Protein AF-M7C4M4-F1 (afdb_monomer_lite)

Organism: Chelonia mydas (NCBI:txid8469)

InterPro domains:
  IPR051118 Lateral signaling target protein 2 [PTHR46465] (2-222)

pLDDT: mean 88.32, std 10.79, range [49.03, 98.56]

Secondary structure (DSSP, 8-state):
--TT--SHHHHHHHHHHHHHHHHHHHHH--TTT-HHHHHHHHHHHHHHHHHHHHHHHHHHHHH-TTSPPP-GGGGGS-GGG-STTHHHHHHHHHHHHHTT---TT-HHHHHHHHHHHHHHHHHHHHHHHHHHHHHHH-TT---HHHHHHHHHHHHHHHHHHHHHHHHHSPPPPHHHHHHHHHHHHHHHHHHHHHHHTTSS-HHHHHTT-HHHHHHHHHHTT-

Structure (mmCIF, N/CA/C/O backbone):
data_AF-M7C4M4-F1
#
_entry.id   AF-M7C4M4-F1
#
loop_
_atom_site.group_PDB
_atom_site.id
_atom_site.type_symbol
_atom_site.label_atom_id
_atom_site.label_alt_id
_atom_site.label_comp_id
_atom_site.label_asym_id
_atom_site.label_entity_id
_atom_site.label_seq_id
_atom_site.pdbx_PDB_ins_code
_atom_site.Cartn_x
_atom_site.Cartn_y
_atom_site.Cartn_z
_atom_site.occupancy
_atom_site.B_iso_or_equiv
_atom_site.auth_seq_id
_atom_site.auth_comp_id
_atom_site.auth_asym_id
_atom_site.auth_atom_id
_atom_site.pdbx_PDB_model_num
ATOM 1 N N . LEU A 1 1 ? -22.419 -4.984 13.377 1.00 71.31 1 LEU A N 1
ATOM 2 C CA . LEU A 1 1 ? -21.332 -5.721 12.702 1.00 71.31 1 LEU A CA 1
ATOM 3 C C . LEU A 1 1 ? -21.411 -7.178 13.124 1.00 71.31 1 LEU A C 1
ATOM 5 O O . LEU A 1 1 ? -21.575 -7.432 14.315 1.00 71.31 1 LEU A O 1
ATOM 9 N N . GLN A 1 2 ? -21.387 -8.109 12.171 1.00 73.81 2 GLN A N 1
ATOM 10 C CA . GLN A 1 2 ? -21.218 -9.539 12.441 1.00 73.81 2 GLN A CA 1
ATOM 11 C C . GLN A 1 2 ? -19.892 -9.986 11.826 1.00 73.81 2 GLN A C 1
ATOM 13 O O . GLN A 1 2 ? -19.566 -9.568 10.722 1.00 73.81 2 GLN A O 1
ATOM 18 N N . ARG A 1 3 ? -19.135 -10.852 12.510 1.00 70.44 3 ARG A N 1
ATOM 19 C CA . ARG A 1 3 ? -17.785 -11.271 12.080 1.00 70.44 3 ARG A CA 1
ATOM 20 C C . ARG A 1 3 ? -17.753 -12.003 10.730 1.00 70.44 3 ARG A C 1
ATOM 22 O O . ARG A 1 3 ? -16.701 -12.115 10.121 1.00 70.44 3 ARG A O 1
ATOM 29 N N . THR A 1 4 ? -18.900 -12.498 10.275 1.00 75.94 4 THR A N 1
ATOM 30 C CA . THR A 1 4 ? -19.080 -13.207 9.000 1.00 75.94 4 THR A CA 1
ATOM 31 C C . THR A 1 4 ? -19.709 -12.337 7.910 1.00 75.94 4 THR A C 1
ATOM 33 O O . THR A 1 4 ? -20.145 -12.869 6.892 1.00 75.94 4 THR A O 1
ATOM 36 N N . ASP A 1 5 ? -19.840 -11.029 8.135 1.00 78.56 5 ASP A N 1
ATOM 37 C CA . ASP A 1 5 ? -20.409 -10.108 7.153 1.00 78.56 5 ASP A CA 1
ATOM 38 C C . ASP A 1 5 ? -19.458 -9.968 5.946 1.00 78.56 5 ASP A C 1
ATOM 40 O O . ASP A 1 5 ? -18.286 -9.633 6.139 1.00 78.56 5 ASP A O 1
ATOM 44 N N . PRO A 1 6 ? -19.920 -10.244 4.710 1.00 86.31 6 PRO A N 1
ATOM 45 C CA . PRO A 1 6 ? -19.069 -10.184 3.528 1.00 86.31 6 PRO A CA 1
ATOM 46 C C . PRO A 1 6 ? -18.725 -8.751 3.100 1.00 86.31 6 PRO A C 1
ATOM 48 O O . PRO A 1 6 ? -17.879 -8.585 2.227 1.00 86.31 6 PRO A O 1
ATOM 51 N N . GLN A 1 7 ? -19.346 -7.711 3.664 1.00 92.38 7 GLN A N 1
ATOM 52 C CA . GLN A 1 7 ? -19.084 -6.331 3.250 1.00 92.38 7 GLN A CA 1
ATOM 53 C C . GLN A 1 7 ? -17.675 -5.868 3.658 1.00 92.38 7 GLN A C 1
ATOM 55 O O . GLN A 1 7 ? -17.262 -6.036 4.807 1.00 92.38 7 GLN A O 1
ATOM 60 N N . LEU A 1 8 ? -16.947 -5.223 2.737 1.00 95.50 8 LEU A N 1
ATOM 61 C CA . LEU A 1 8 ? -15.544 -4.830 2.941 1.00 95.50 8 LEU A CA 1
ATOM 62 C C . LEU A 1 8 ? -15.328 -3.939 4.171 1.00 95.50 8 LEU A C 1
ATOM 64 O O . LEU A 1 8 ? -14.346 -4.114 4.885 1.00 95.50 8 LEU A O 1
ATOM 68 N N . LEU A 1 9 ? -16.251 -3.016 4.462 1.00 95.94 9 LEU A N 1
ATOM 69 C CA . LEU A 1 9 ? -16.163 -2.159 5.651 1.00 95.94 9 LEU A CA 1
ATOM 70 C C . LEU A 1 9 ? -16.265 -2.961 6.959 1.00 95.94 9 LEU A C 1
ATOM 72 O O . LEU A 1 9 ? -15.578 -2.647 7.932 1.00 95.94 9 LEU A O 1
ATOM 76 N N . ALA A 1 10 ? -17.079 -4.020 6.983 1.00 95.06 10 ALA A N 1
ATOM 77 C CA . ALA A 1 10 ? -17.182 -4.903 8.139 1.00 95.06 10 ALA A CA 1
ATOM 78 C C . ALA A 1 10 ? -15.929 -5.774 8.277 1.00 95.06 10 ALA A C 1
ATOM 80 O O . ALA A 1 10 ? -15.386 -5.884 9.376 1.00 95.06 10 ALA A O 1
ATOM 81 N N . GLN A 1 11 ? -15.434 -6.335 7.168 1.00 96.44 11 GLN A N 1
ATOM 82 C CA . GLN A 1 11 ? -14.176 -7.086 7.148 1.00 96.44 11 GLN A CA 1
ATOM 83 C C . GLN A 1 11 ? -13.006 -6.228 7.645 1.00 96.44 11 GLN A C 1
ATOM 85 O O . GLN A 1 11 ? -12.244 -6.669 8.506 1.00 96.44 11 GLN A O 1
ATOM 90 N N . PHE A 1 12 ? -12.911 -4.983 7.164 1.00 97.44 12 PHE A N 1
ATOM 91 C CA . PHE A 1 12 ? -11.896 -4.029 7.597 1.00 97.44 12 PHE A CA 1
ATOM 92 C C . PHE A 1 12 ? -11.963 -3.796 9.105 1.00 97.44 12 PHE A C 1
ATOM 94 O O . PHE A 1 12 ? -10.938 -3.873 9.774 1.00 97.44 12 PHE A O 1
ATOM 101 N N . TYR A 1 13 ? -13.158 -3.541 9.649 1.00 96.81 13 TYR A N 1
ATOM 102 C CA . TYR A 1 13 ? -13.329 -3.270 11.076 1.00 96.81 13 TYR A CA 1
ATOM 103 C C . TYR A 1 13 ? -12.741 -4.390 11.947 1.00 96.81 13 TYR A C 1
ATOM 105 O O . TYR A 1 13 ? -11.995 -4.111 12.882 1.00 96.81 13 TYR A O 1
ATOM 113 N N . TYR A 1 14 ? -13.040 -5.653 11.626 1.00 96.56 14 TYR A N 1
ATOM 114 C CA . TYR A 1 14 ? -12.534 -6.790 12.400 1.00 96.56 14 TYR A CA 1
ATOM 115 C C . TYR A 1 14 ? -11.043 -7.049 12.181 1.00 96.56 14 TYR A C 1
ATOM 117 O O . TYR A 1 14 ? -10.346 -7.378 13.139 1.00 96.56 14 TYR A O 1
ATOM 125 N N . ALA A 1 15 ? -10.544 -6.892 10.952 1.00 97.00 15 ALA A N 1
ATOM 126 C CA . ALA A 1 15 ? -9.116 -7.024 10.666 1.00 97.00 15 ALA A CA 1
ATOM 127 C C . ALA A 1 15 ? -8.293 -5.955 11.405 1.00 97.00 15 ALA A C 1
ATOM 129 O O . ALA A 1 15 ? -7.226 -6.240 11.946 1.00 97.00 15 ALA A O 1
ATOM 130 N N . ASP A 1 16 ? -8.813 -4.730 11.466 1.00 97.44 16 ASP A N 1
ATOM 131 C CA . ASP A 1 16 ? -8.195 -3.620 12.177 1.00 97.44 16 ASP A CA 1
ATOM 132 C C . ASP A 1 16 ? -8.257 -3.786 13.707 1.00 97.44 16 ASP A C 1
ATOM 134 O O . ASP A 1 16 ? -7.281 -3.491 14.398 1.00 97.44 16 ASP A O 1
ATOM 138 N N . GLU A 1 17 ? -9.364 -4.308 14.247 1.00 96.44 17 GLU A N 1
ATOM 139 C CA . GLU A 1 17 ? -9.483 -4.671 15.666 1.00 96.44 17 GLU A CA 1
ATOM 140 C C . GLU A 1 17 ? -8.456 -5.745 16.057 1.00 96.44 17 GLU A C 1
ATOM 142 O O . GLU A 1 17 ? -7.755 -5.591 17.059 1.00 96.44 17 GLU A O 1
ATOM 147 N N . GLU A 1 18 ? -8.316 -6.793 15.239 1.00 96.69 18 GLU A N 1
ATOM 148 C CA . GLU A 1 18 ? -7.321 -7.849 15.445 1.00 96.69 18 GLU A CA 1
ATOM 149 C C . GLU A 1 18 ? -5.893 -7.291 15.410 1.00 96.69 18 GLU A C 1
ATOM 151 O O . GLU A 1 18 ? -5.099 -7.572 16.309 1.00 96.69 18 GLU A O 1
ATOM 156 N N . LEU A 1 19 ? -5.578 -6.435 14.431 1.00 96.56 19 LEU A N 1
ATOM 157 C CA . LEU A 1 19 ? -4.278 -5.769 14.344 1.00 96.56 19 LEU A CA 1
ATOM 158 C C . LEU A 1 19 ? -3.964 -4.967 15.617 1.00 96.56 19 LEU A C 1
ATOM 160 O O . LEU A 1 19 ? -2.873 -5.096 16.174 1.00 96.56 19 LEU A O 1
ATOM 164 N N . ASN A 1 20 ? -4.918 -4.167 16.104 1.00 96.19 20 ASN A N 1
ATOM 165 C CA . ASN A 1 20 ? -4.741 -3.368 17.319 1.00 96.19 20 ASN A CA 1
ATOM 166 C C . ASN A 1 20 ? -4.591 -4.243 18.574 1.00 96.19 20 ASN A C 1
ATOM 168 O O . ASN A 1 20 ? -3.825 -3.898 19.474 1.00 96.19 20 ASN A O 1
ATOM 172 N N . GLN A 1 21 ? -5.285 -5.383 18.637 1.00 96.31 21 GLN A N 1
ATOM 173 C CA . GLN A 1 21 ? -5.146 -6.334 19.737 1.00 96.31 21 GLN A CA 1
ATOM 174 C C . GLN A 1 21 ? -3.735 -6.937 19.784 1.00 96.31 21 GLN A C 1
ATOM 176 O O . GLN A 1 21 ? -3.114 -6.959 20.848 1.00 96.31 21 GLN A O 1
ATOM 181 N N . VAL A 1 22 ? -3.215 -7.388 18.638 1.00 96.06 22 VAL A N 1
ATOM 182 C CA . VAL A 1 22 ? -1.859 -7.952 18.543 1.00 96.06 22 VAL A CA 1
ATOM 183 C C . VAL A 1 22 ? -0.800 -6.884 18.842 1.00 96.06 22 VAL A C 1
ATOM 185 O O . VAL A 1 22 ? 0.173 -7.170 19.539 1.00 96.06 22 VAL A O 1
ATOM 188 N N . ALA A 1 23 ? -1.006 -5.643 18.385 1.00 93.69 23 ALA A N 1
ATOM 189 C CA . ALA A 1 23 ? -0.133 -4.511 18.701 1.00 93.69 23 ALA A CA 1
ATOM 190 C C . ALA A 1 23 ? -0.053 -4.248 20.214 1.00 93.69 23 ALA A C 1
ATOM 192 O O . ALA A 1 23 ? 1.036 -4.171 20.779 1.00 93.69 23 ALA A O 1
ATOM 193 N N . ALA A 1 24 ? -1.205 -4.188 20.889 1.00 94.81 24 ALA A N 1
ATOM 194 C CA . ALA A 1 24 ? -1.264 -3.972 22.331 1.00 94.81 24 ALA A CA 1
ATOM 195 C C . ALA A 1 24 ? -0.602 -5.115 23.121 1.00 94.81 24 ALA A C 1
ATOM 197 O O . ALA A 1 24 ? 0.025 -4.877 24.156 1.00 94.81 24 ALA A O 1
ATOM 198 N N . GLU A 1 25 ? -0.720 -6.357 22.641 1.00 94.19 25 GLU A N 1
ATOM 199 C CA . GLU A 1 25 ? -0.036 -7.501 23.245 1.00 94.19 25 GLU A CA 1
ATOM 200 C C . GLU A 1 25 ? 1.488 -7.409 23.080 1.00 94.19 25 GLU A C 1
ATOM 202 O O . GLU A 1 25 ? 2.218 -7.665 24.041 1.00 94.19 25 GLU A O 1
ATOM 207 N N . LEU A 1 26 ? 1.968 -6.998 21.900 1.00 92.06 26 LEU A N 1
ATOM 208 C CA . LEU A 1 26 ? 3.389 -6.756 21.636 1.00 92.06 26 LEU A CA 1
ATOM 209 C C . LEU A 1 26 ? 3.968 -5.669 22.546 1.00 92.06 26 LEU A C 1
ATOM 211 O O . LEU A 1 26 ? 5.026 -5.884 23.136 1.00 92.06 26 LEU A O 1
ATOM 215 N N . ASP A 1 27 ? 3.263 -4.550 22.717 1.00 90.69 27 ASP A N 1
ATOM 216 C CA . ASP A 1 27 ? 3.697 -3.439 23.577 1.00 90.69 27 ASP A CA 1
ATOM 217 C C . ASP A 1 27 ? 3.819 -3.845 25.054 1.00 90.69 27 ASP A C 1
ATOM 219 O O . ASP A 1 27 ? 4.644 -3.312 25.800 1.00 90.69 27 ASP A O 1
ATOM 223 N N . CYS A 1 28 ? 3.005 -4.809 25.488 1.00 90.81 28 CYS A N 1
ATOM 224 C CA . CYS A 1 28 ? 3.002 -5.311 26.860 1.00 90.81 28 CYS A CA 1
ATOM 225 C C . CYS A 1 28 ? 3.988 -6.474 27.088 1.00 90.81 28 CYS A C 1
ATOM 227 O O . CYS A 1 28 ? 4.187 -6.889 28.237 1.00 90.81 28 CYS A O 1
ATOM 229 N N . LEU A 1 29 ? 4.593 -7.027 26.031 1.00 89.56 29 LEU A N 1
ATOM 230 C CA . LEU A 1 29 ? 5.472 -8.190 26.120 1.00 89.56 29 LEU A CA 1
ATOM 231 C C . LEU A 1 29 ? 6.920 -7.794 26.445 1.00 89.56 29 LEU A C 1
ATOM 233 O O . LEU A 1 29 ? 7.581 -7.055 25.720 1.00 89.56 29 LEU A O 1
ATOM 237 N N . ASP A 1 30 ? 7.490 -8.419 27.477 1.00 86.25 30 ASP A N 1
ATOM 238 C CA . ASP A 1 30 ? 8.938 -8.405 27.699 1.00 86.25 30 ASP A CA 1
ATOM 239 C C . ASP A 1 30 ? 9.620 -9.461 26.811 1.00 86.25 30 ASP A C 1
ATOM 241 O O . ASP A 1 30 ? 9.832 -10.609 27.215 1.00 86.25 30 ASP A O 1
ATOM 245 N N . GLY A 1 31 ? 9.975 -9.075 25.583 1.00 79.50 31 GLY A N 1
ATOM 246 C CA . GLY A 1 31 ? 10.578 -9.977 24.593 1.00 79.50 31 GLY A CA 1
ATOM 247 C C . GLY A 1 31 ? 11.909 -10.615 25.020 1.00 79.50 31 GLY A C 1
ATOM 248 O O . GLY A 1 31 ? 12.329 -11.603 24.421 1.00 79.50 31 GLY A O 1
ATOM 249 N N . ARG A 1 32 ? 12.572 -10.108 26.073 1.00 84.50 32 ARG A N 1
ATOM 250 C CA . ARG A 1 32 ? 13.780 -10.740 26.637 1.00 84.50 32 ARG A CA 1
ATOM 251 C C . ARG A 1 32 ? 13.450 -11.955 27.499 1.00 84.50 32 ARG A C 1
ATOM 253 O O . ARG A 1 32 ? 14.284 -12.850 27.615 1.00 84.50 32 ARG A O 1
ATOM 260 N N . LYS A 1 33 ? 12.264 -11.977 28.113 1.00 88.06 33 LYS A N 1
ATOM 261 C CA . LYS A 1 33 ? 11.795 -13.090 28.950 1.00 88.06 33 LYS A CA 1
ATOM 262 C C . LYS A 1 33 ? 11.166 -14.207 28.131 1.00 88.06 33 LYS A C 1
ATOM 264 O O . LYS A 1 33 ? 11.311 -15.363 28.512 1.00 88.06 33 LYS A O 1
ATOM 269 N N . ASP A 1 34 ? 10.510 -13.871 27.021 1.00 90.56 34 ASP A N 1
ATOM 270 C CA . ASP A 1 34 ? 9.892 -14.850 26.122 1.00 90.56 34 ASP A CA 1
ATOM 271 C C . ASP A 1 34 ? 10.162 -14.525 24.636 1.00 90.56 34 ASP A C 1
ATOM 273 O O . ASP A 1 34 ? 9.314 -13.959 23.935 1.00 90.56 34 ASP A O 1
ATOM 277 N N . PRO A 1 35 ? 11.362 -14.872 24.128 1.00 90.88 35 PRO A N 1
ATOM 278 C CA . PRO A 1 35 ? 11.742 -14.597 22.741 1.00 90.88 35 PRO A CA 1
ATOM 279 C C . PRO A 1 35 ? 10.901 -15.366 21.712 1.00 90.88 35 PRO A C 1
ATOM 281 O O . PRO A 1 35 ? 10.691 -14.886 20.595 1.00 90.88 35 PRO A O 1
ATOM 284 N N . GLN A 1 36 ? 10.418 -16.561 22.073 1.00 92.62 36 GLN A N 1
ATOM 285 C CA . GLN A 1 36 ? 9.607 -17.392 21.181 1.00 92.62 36 GLN A CA 1
ATOM 286 C C . GLN A 1 36 ? 8.230 -16.767 20.968 1.00 92.62 36 GLN A C 1
ATOM 288 O O . GLN A 1 36 ? 7.810 -16.597 19.822 1.00 92.62 36 GLN A O 1
ATOM 293 N N . ARG A 1 37 ? 7.563 -16.344 22.049 1.00 91.56 37 ARG A N 1
ATOM 294 C CA . ARG A 1 37 ? 6.289 -15.624 21.951 1.00 91.56 37 ARG A CA 1
ATOM 295 C C . ARG A 1 37 ? 6.435 -14.289 21.233 1.00 91.56 37 ARG A C 1
ATOM 297 O O . ARG A 1 37 ? 5.576 -13.958 20.424 1.00 91.56 37 ARG A O 1
ATOM 304 N N . CYS A 1 38 ? 7.532 -13.565 21.463 1.00 92.94 38 CYS A N 1
ATOM 305 C CA . CYS A 1 38 ? 7.828 -12.331 20.733 1.00 92.94 38 CYS A CA 1
ATOM 306 C C . CYS A 1 38 ? 7.881 -12.579 19.219 1.00 92.94 38 CYS A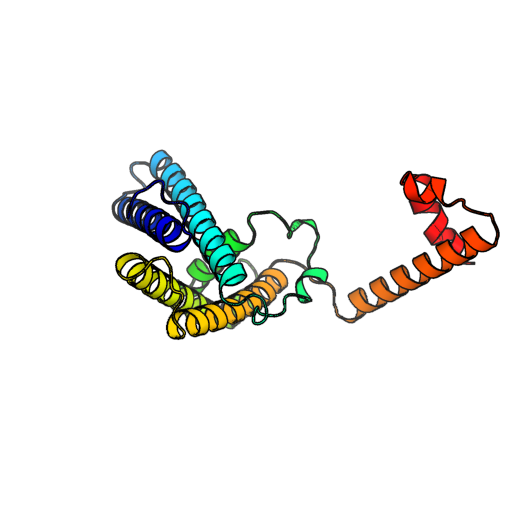 C 1
ATOM 308 O O . CYS A 1 38 ? 7.206 -11.902 18.451 1.00 92.94 38 CYS A O 1
ATOM 310 N N . THR A 1 39 ? 8.609 -13.615 18.794 1.00 92.19 39 THR A N 1
ATOM 311 C CA . THR A 1 39 ? 8.717 -13.982 17.373 1.00 92.19 39 THR A CA 1
ATOM 312 C C . THR A 1 39 ? 7.354 -14.347 16.774 1.00 92.19 39 THR A C 1
ATOM 314 O O . THR A 1 39 ? 7.026 -13.907 15.674 1.00 92.19 39 THR A O 1
ATOM 317 N N . LEU A 1 40 ? 6.541 -15.124 17.498 1.00 93.88 40 LEU A N 1
ATOM 318 C CA . LEU A 1 40 ? 5.195 -15.505 17.060 1.00 93.88 40 LEU A CA 1
ATOM 319 C C . LEU A 1 40 ? 4.271 -14.290 16.909 1.00 93.88 40 LEU A C 1
ATOM 321 O O . LEU A 1 40 ? 3.623 -14.156 15.875 1.00 93.88 40 LEU A O 1
ATOM 325 N N . LEU A 1 41 ? 4.250 -13.392 17.896 1.00 93.56 41 LEU A N 1
ATOM 326 C CA . LEU A 1 41 ? 3.419 -12.189 17.854 1.00 93.56 41 LEU A CA 1
ATOM 327 C C . LEU A 1 41 ? 3.862 -11.212 16.767 1.00 93.56 41 LEU A C 1
ATOM 329 O O . LEU A 1 41 ? 3.010 -10.634 16.104 1.00 93.56 41 LEU A O 1
ATOM 333 N N . VAL A 1 42 ? 5.168 -11.062 16.521 1.00 92.31 42 VAL A N 1
ATOM 334 C CA . VAL A 1 42 ? 5.665 -10.250 15.399 1.00 92.31 42 VAL A CA 1
ATOM 335 C C . VAL A 1 42 ? 5.184 -10.822 14.064 1.00 92.31 42 VAL A C 1
ATOM 337 O O . VAL A 1 42 ? 4.710 -10.070 13.216 1.00 92.31 42 VAL A O 1
ATOM 340 N N . ASN A 1 43 ? 5.249 -12.142 13.875 1.00 92.06 43 ASN A N 1
ATOM 341 C CA . ASN A 1 43 ? 4.748 -12.777 12.653 1.00 92.06 43 ASN A CA 1
ATOM 342 C C . ASN A 1 43 ? 3.228 -12.622 12.505 1.00 92.06 43 ASN A C 1
ATOM 344 O O . ASN A 1 43 ? 2.743 -12.350 11.408 1.00 92.06 43 ASN A O 1
ATOM 348 N N . GLN A 1 44 ? 2.477 -12.755 13.601 1.00 94.50 44 GLN A N 1
ATOM 349 C CA . GLN A 1 44 ? 1.034 -12.524 13.598 1.00 94.50 44 GLN A CA 1
ATOM 350 C C . GLN A 1 44 ? 0.708 -11.069 13.254 1.00 94.50 44 GLN A C 1
ATOM 352 O O . GLN A 1 44 ? -0.132 -10.819 12.398 1.00 94.50 44 GLN A O 1
ATOM 357 N N . PHE A 1 45 ? 1.424 -10.116 13.851 1.00 93.50 45 PHE A N 1
ATOM 358 C CA . PHE A 1 45 ? 1.271 -8.693 13.577 1.00 93.50 45 PHE A CA 1
ATOM 359 C C . PHE A 1 45 ? 1.482 -8.382 12.093 1.00 93.50 45 PHE A C 1
ATOM 361 O O . PHE A 1 45 ? 0.668 -7.677 11.504 1.00 93.50 45 PHE A O 1
ATOM 368 N N . ARG A 1 46 ? 2.502 -8.982 11.459 1.00 92.31 46 ARG A N 1
ATOM 369 C CA . ARG A 1 46 ? 2.698 -8.883 10.002 1.00 92.31 46 ARG A CA 1
ATOM 370 C C . ARG A 1 46 ? 1.516 -9.408 9.216 1.00 92.31 46 ARG A C 1
ATOM 372 O O . ARG A 1 46 ? 1.007 -8.703 8.358 1.00 92.31 46 ARG A O 1
ATOM 379 N N . SER A 1 47 ? 1.040 -10.601 9.551 1.00 93.38 47 SER A N 1
ATOM 380 C CA . SER A 1 47 ? -0.122 -11.171 8.873 1.00 93.38 47 SER A CA 1
ATOM 381 C C . SER A 1 47 ? -1.365 -10.285 9.015 1.00 93.38 47 SER A C 1
ATOM 383 O O . SER A 1 47 ? -2.149 -10.183 8.073 1.00 93.38 47 SER A O 1
ATOM 385 N N . CYS A 1 48 ? -1.557 -9.637 10.168 1.00 95.06 48 CYS A N 1
ATOM 386 C CA . CYS A 1 48 ? -2.649 -8.689 10.378 1.00 95.06 48 CYS A CA 1
ATOM 387 C C . CYS A 1 48 ? -2.460 -7.409 9.548 1.00 95.06 48 CYS A C 1
ATOM 389 O O . CYS A 1 48 ? -3.424 -6.940 8.946 1.00 95.06 48 CYS A O 1
ATOM 391 N N . GLN A 1 49 ? -1.238 -6.867 9.475 1.00 94.56 49 GLN A N 1
ATOM 392 C CA . GLN A 1 49 ? -0.914 -5.717 8.622 1.00 94.56 49 GLN A CA 1
ATOM 393 C C . GLN A 1 49 ? -1.213 -6.019 7.146 1.00 94.56 49 GLN A C 1
ATOM 395 O O . GLN A 1 49 ? -1.909 -5.244 6.487 1.00 94.56 49 GLN A O 1
ATOM 400 N N . ASP A 1 50 ? -0.763 -7.174 6.653 1.00 93.50 50 ASP A N 1
ATOM 401 C CA . ASP A 1 50 ? -0.994 -7.618 5.276 1.00 93.50 50 ASP A CA 1
ATOM 402 C C . ASP A 1 50 ? -2.497 -7.738 4.988 1.00 93.50 50 ASP A C 1
ATOM 404 O O . ASP A 1 50 ? -2.988 -7.242 3.974 1.00 93.50 50 ASP A O 1
ATOM 408 N N . ASN A 1 51 ? -3.261 -8.325 5.915 1.00 95.19 51 ASN A N 1
ATOM 409 C CA . ASN A 1 51 ? -4.713 -8.449 5.792 1.00 95.19 51 ASN A CA 1
ATOM 410 C C . ASN A 1 51 ? -5.415 -7.081 5.728 1.00 95.19 51 ASN A C 1
ATOM 412 O O . ASN A 1 51 ? -6.242 -6.845 4.847 1.00 95.19 51 ASN A O 1
ATOM 416 N N . VAL A 1 52 ? -5.053 -6.152 6.620 1.00 96.81 52 VAL A N 1
ATOM 417 C CA . VAL A 1 52 ? -5.611 -4.791 6.626 1.00 96.81 52 VAL A CA 1
ATOM 418 C C . VAL A 1 52 ? -5.316 -4.079 5.305 1.00 96.81 52 VAL A C 1
ATOM 420 O O . VAL A 1 52 ? -6.238 -3.533 4.698 1.00 96.81 52 VAL A O 1
ATOM 423 N N . LEU A 1 53 ? -4.074 -4.121 4.811 1.00 96.38 53 LEU A N 1
ATOM 424 C CA . LEU A 1 53 ? -3.726 -3.513 3.522 1.00 96.38 53 LEU A CA 1
ATOM 425 C C . LEU A 1 53 ? -4.451 -4.163 2.346 1.00 96.38 53 LEU A C 1
ATOM 427 O O . LEU A 1 53 ? -4.858 -3.458 1.423 1.00 96.38 53 LEU A O 1
ATOM 431 N N . ASN A 1 54 ? -4.630 -5.481 2.360 1.00 95.62 54 ASN A N 1
ATOM 432 C CA . ASN A 1 54 ? -5.362 -6.184 1.310 1.00 95.62 54 ASN A CA 1
ATOM 433 C C . ASN A 1 54 ? -6.822 -5.728 1.249 1.00 95.62 54 ASN A C 1
ATOM 435 O O . ASN A 1 54 ? -7.328 -5.447 0.164 1.00 95.62 54 ASN A O 1
ATOM 439 N N . ILE A 1 55 ? -7.483 -5.579 2.400 1.00 96.88 55 ILE A N 1
ATOM 440 C CA . ILE A 1 55 ? -8.858 -5.072 2.454 1.00 96.88 55 ILE A CA 1
ATOM 441 C C . ILE A 1 55 ? -8.909 -3.598 2.029 1.00 96.88 55 ILE A C 1
ATOM 443 O O . ILE A 1 55 ? -9.796 -3.217 1.270 1.00 96.88 55 ILE A O 1
ATOM 447 N N . VAL A 1 56 ? -7.948 -2.764 2.448 1.00 97.62 56 VAL A N 1
ATOM 448 C CA . VAL A 1 56 ? -7.860 -1.361 1.998 1.00 97.62 56 VAL A CA 1
ATOM 449 C C . VAL A 1 56 ? -7.693 -1.280 0.479 1.00 97.62 56 VAL A C 1
ATOM 451 O O . VAL A 1 56 ? -8.359 -0.465 -0.153 1.00 97.62 56 VAL A O 1
ATOM 454 N N . ASN A 1 57 ? -6.874 -2.143 -0.127 1.00 95.94 57 ASN A N 1
ATOM 455 C CA . ASN A 1 57 ? -6.738 -2.215 -1.583 1.00 95.94 57 ASN A CA 1
ATOM 456 C C . ASN A 1 57 ? -8.051 -2.600 -2.272 1.00 95.94 57 ASN A C 1
ATOM 458 O O . ASN A 1 57 ? -8.446 -1.909 -3.206 1.00 95.94 57 ASN A O 1
ATOM 462 N N . GLN A 1 58 ? -8.768 -3.608 -1.766 1.00 96.81 58 GLN A N 1
ATOM 463 C CA . GLN A 1 58 ? -10.086 -3.986 -2.297 1.00 96.81 58 GLN A CA 1
ATOM 464 C C . GLN A 1 58 ? -11.100 -2.839 -2.180 1.00 96.81 58 GLN A C 1
ATOM 466 O O . GLN A 1 58 ? -11.839 -2.553 -3.118 1.00 96.81 58 GLN A O 1
ATOM 471 N N . ILE A 1 59 ? -11.094 -2.120 -1.054 1.00 97.50 59 ILE A N 1
ATOM 472 C CA . ILE A 1 59 ? -11.922 -0.924 -0.871 1.00 97.50 59 ILE A CA 1
ATOM 473 C C . ILE A 1 59 ? -11.555 0.147 -1.905 1.00 97.50 59 ILE A C 1
ATOM 475 O O . ILE A 1 59 ? -12.446 0.785 -2.459 1.00 97.50 59 ILE A O 1
ATOM 479 N N . MET A 1 60 ? -10.266 0.368 -2.181 1.00 97.50 60 MET A N 1
ATOM 480 C CA . MET A 1 60 ? -9.839 1.318 -3.212 1.00 97.50 60 MET A CA 1
ATOM 481 C C . MET A 1 60 ? -10.270 0.882 -4.616 1.00 97.50 60 MET A C 1
ATOM 483 O O . MET A 1 60 ? -10.675 1.737 -5.403 1.00 97.50 60 MET A O 1
ATOM 487 N N . ASP A 1 61 ? -10.229 -0.416 -4.919 1.00 96.44 61 ASP A N 1
ATOM 488 C CA . ASP A 1 61 ? -10.702 -0.965 -6.194 1.00 96.44 61 ASP A CA 1
ATOM 489 C C . ASP A 1 61 ? -12.207 -0.725 -6.398 1.00 96.44 61 ASP A C 1
ATOM 491 O O . ASP A 1 61 ? -12.627 -0.388 -7.503 1.00 96.44 61 ASP A O 1
ATOM 495 N N . GLU A 1 62 ? -13.022 -0.816 -5.341 1.00 95.06 62 GLU A N 1
ATOM 496 C CA . GLU A 1 62 ? -14.459 -0.511 -5.418 1.00 95.06 62 GLU A CA 1
ATOM 497 C C . GLU A 1 62 ? -14.758 0.997 -5.425 1.00 95.06 62 GLU A C 1
ATOM 499 O O . GLU A 1 62 ? -15.667 1.468 -6.112 1.00 95.06 62 GLU A O 1
ATOM 504 N N . CYS A 1 63 ? -14.010 1.773 -4.642 1.00 93.88 63 CYS A N 1
ATOM 505 C CA . CYS A 1 63 ? -14.365 3.146 -4.297 1.00 93.88 63 CYS A CA 1
ATOM 506 C C . CYS A 1 63 ? -13.743 4.200 -5.227 1.00 93.88 63 CYS A C 1
ATOM 508 O O . CYS A 1 63 ? -14.355 5.245 -5.474 1.00 93.88 63 CYS A O 1
ATOM 510 N N . ILE A 1 64 ? -12.534 3.940 -5.736 1.00 95.75 64 ILE A N 1
ATOM 511 C CA . ILE A 1 64 ? -11.744 4.860 -6.574 1.00 95.75 64 ILE A CA 1
ATOM 512 C C . ILE A 1 64 ? -11.074 4.154 -7.780 1.00 95.75 64 ILE A C 1
ATOM 514 O O . ILE A 1 64 ? -9.898 4.404 -8.057 1.00 95.75 64 ILE A O 1
ATOM 518 N N . PRO A 1 65 ? -11.790 3.313 -8.558 1.00 94.81 65 PRO A N 1
ATOM 519 C CA . PRO A 1 65 ? -11.194 2.448 -9.590 1.00 94.81 65 PRO A CA 1
ATOM 520 C C . PRO A 1 65 ? -10.411 3.191 -10.683 1.00 94.81 65 PRO A C 1
ATOM 522 O O . PRO A 1 65 ? -9.471 2.648 -11.258 1.00 94.81 65 PRO A O 1
ATOM 525 N N . HIS A 1 66 ? -10.788 4.433 -10.991 1.00 94.06 66 HIS A N 1
ATOM 526 C CA . HIS A 1 66 ? -10.184 5.233 -12.065 1.00 94.06 66 HIS A CA 1
ATOM 527 C C . HIS A 1 66 ? -9.277 6.356 -11.557 1.00 94.06 66 HIS A C 1
ATOM 529 O O . HIS A 1 66 ? -8.801 7.168 -12.345 1.00 94.06 66 HIS A O 1
ATOM 535 N N . GLU A 1 67 ? -9.054 6.419 -10.245 1.00 94.75 67 GLU A N 1
ATOM 536 C CA . GLU A 1 67 ? -8.299 7.495 -9.595 1.00 94.75 67 GLU A CA 1
ATOM 537 C C . GLU A 1 67 ? -7.092 6.957 -8.815 1.00 94.75 67 GLU A C 1
ATOM 539 O O . GLU A 1 67 ? -6.492 7.678 -8.019 1.00 94.75 67 GLU A O 1
ATOM 544 N N . ARG A 1 68 ? -6.732 5.688 -9.053 1.00 96.56 68 ARG A N 1
ATOM 545 C CA . ARG A 1 68 ? -5.532 5.059 -8.502 1.00 96.56 68 ARG A CA 1
ATOM 546 C C . ARG A 1 68 ? -4.271 5.721 -9.054 1.00 96.56 68 ARG A C 1
ATOM 548 O O . ARG A 1 68 ? -4.192 6.071 -10.233 1.00 96.56 68 ARG A O 1
ATOM 555 N N . ALA A 1 69 ? -3.265 5.853 -8.201 1.00 95.50 69 ALA A N 1
ATOM 556 C CA . ALA A 1 69 ? -1.948 6.337 -8.559 1.00 95.50 69 ALA A CA 1
ATOM 557 C C . ALA A 1 69 ? -1.296 5.414 -9.599 1.00 95.50 69 ALA A C 1
ATOM 559 O O . ALA A 1 69 ? -1.339 4.183 -9.492 1.00 95.50 69 ALA A O 1
ATOM 560 N N . ASN A 1 70 ? -0.671 6.026 -10.606 1.00 91.25 70 ASN A N 1
ATOM 561 C CA . ASN A 1 70 ? 0.023 5.311 -11.669 1.00 91.25 70 ASN A CA 1
ATOM 562 C C . ASN A 1 70 ? 1.232 4.547 -11.098 1.00 91.25 70 ASN A C 1
ATOM 564 O O . ASN A 1 70 ? 2.075 5.123 -10.408 1.00 91.25 70 ASN A O 1
ATOM 568 N N . ARG A 1 71 ? 1.314 3.253 -11.425 1.00 92.50 71 ARG A N 1
ATOM 569 C CA . ARG A 1 71 ? 2.391 2.337 -11.017 1.00 92.50 71 ARG A CA 1
ATOM 570 C C . ARG A 1 71 ? 3.159 1.759 -12.208 1.00 92.50 71 ARG A C 1
ATOM 572 O O . ARG A 1 71 ? 3.778 0.704 -12.101 1.00 92.50 71 ARG A O 1
ATOM 579 N N . ASP A 1 72 ? 3.188 2.464 -13.341 1.00 88.38 72 ASP A N 1
ATOM 580 C CA . ASP A 1 72 ? 3.935 2.055 -14.542 1.00 88.38 72 ASP A CA 1
ATOM 581 C C . ASP A 1 72 ? 5.427 1.885 -14.247 1.00 88.38 72 ASP A C 1
ATOM 583 O O . ASP A 1 72 ? 6.125 1.154 -14.940 1.00 88.38 72 ASP A O 1
ATOM 587 N N . PHE A 1 73 ? 5.937 2.518 -13.188 1.00 87.00 73 PHE A N 1
ATOM 588 C CA . PHE A 1 73 ? 7.306 2.321 -12.733 1.00 87.00 73 PHE A CA 1
ATOM 589 C C . PHE A 1 73 ? 7.618 0.870 -12.326 1.00 87.00 73 PHE A C 1
ATOM 591 O O . PHE A 1 73 ? 8.785 0.485 -12.405 1.00 87.00 73 PHE A O 1
ATOM 598 N N . CYS A 1 74 ? 6.623 0.050 -11.959 1.00 86.06 74 CYS A N 1
ATOM 599 C CA . CYS A 1 74 ? 6.832 -1.334 -11.524 1.00 86.06 74 CYS A CA 1
ATOM 600 C C . CYS A 1 74 ? 7.463 -2.214 -12.612 1.00 86.06 74 CYS A C 1
ATOM 602 O O . CYS A 1 74 ? 8.146 -3.184 -12.295 1.00 86.06 74 CYS A O 1
ATOM 604 N N . VAL A 1 75 ? 7.328 -1.855 -13.895 1.00 82.69 75 VAL A N 1
ATOM 605 C CA . VAL A 1 75 ? 8.000 -2.558 -15.009 1.00 82.69 75 VAL A CA 1
ATOM 606 C C . VAL A 1 75 ? 9.532 -2.453 -14.952 1.00 82.69 75 VAL A C 1
ATOM 608 O O . VAL A 1 75 ? 10.244 -3.224 -15.601 1.00 82.69 75 VAL A O 1
ATOM 611 N N . LYS A 1 76 ? 10.058 -1.477 -14.198 1.00 80.19 76 LYS A N 1
ATOM 612 C CA . LYS A 1 76 ? 11.498 -1.268 -13.994 1.00 80.19 76 LYS A CA 1
ATOM 613 C C . LYS A 1 76 ? 12.055 -2.131 -12.868 1.00 80.19 76 LYS A C 1
ATOM 615 O O . LYS A 1 76 ? 13.279 -2.237 -12.760 1.00 80.19 76 LYS A O 1
ATOM 620 N N . PHE A 1 77 ? 11.186 -2.695 -12.032 1.00 84.81 77 PHE A N 1
ATOM 621 C CA . PHE A 1 77 ? 11.593 -3.522 -10.908 1.00 84.81 77 PHE A CA 1
ATOM 622 C C . PHE A 1 77 ? 11.986 -4.926 -11.386 1.00 84.81 77 PHE A C 1
ATOM 624 O O . PHE A 1 77 ? 11.409 -5.429 -12.355 1.00 84.81 77 PHE A O 1
ATOM 631 N N . PRO A 1 78 ? 12.968 -5.563 -10.728 1.00 82.19 78 PRO A N 1
ATOM 632 C CA . PRO A 1 78 ? 13.244 -6.983 -10.905 1.00 82.19 78 PRO A CA 1
ATOM 633 C C . PRO A 1 78 ? 11.995 -7.838 -10.643 1.00 82.19 78 PRO A C 1
ATOM 635 O O . PRO A 1 78 ? 11.175 -7.511 -9.779 1.00 82.19 78 PRO A O 1
ATOM 638 N N . GLU A 1 79 ? 11.840 -8.934 -11.388 1.00 79.06 79 GLU A N 1
ATOM 639 C CA . GLU A 1 79 ? 10.670 -9.817 -11.269 1.00 79.06 79 GLU A CA 1
ATOM 640 C C . GLU A 1 79 ? 10.586 -10.467 -9.882 1.00 79.06 79 GLU A C 1
ATOM 642 O O . GLU A 1 79 ? 9.491 -10.680 -9.368 1.00 79.06 79 GLU A O 1
ATOM 647 N N . GLU A 1 80 ? 11.731 -10.671 -9.229 1.00 78.62 80 GLU A N 1
ATOM 648 C CA . GLU A 1 80 ? 11.870 -11.243 -7.887 1.00 78.62 80 GLU A CA 1
ATOM 649 C C . GLU A 1 80 ? 11.323 -10.336 -6.774 1.00 78.62 80 GLU A C 1
ATOM 651 O O . GLU A 1 80 ? 11.263 -10.737 -5.620 1.00 78.62 80 GLU A O 1
ATOM 656 N N . ILE A 1 81 ? 10.950 -9.092 -7.075 1.00 77.88 81 ILE A N 1
ATOM 657 C CA . ILE A 1 81 ? 10.354 -8.178 -6.084 1.00 77.88 81 ILE A CA 1
ATOM 658 C C . ILE A 1 81 ? 8.835 -8.146 -6.220 1.00 77.88 81 ILE A C 1
ATOM 660 O O . ILE A 1 81 ? 8.129 -7.751 -5.295 1.00 77.88 81 ILE A O 1
ATOM 664 N N . ARG A 1 82 ? 8.302 -8.634 -7.344 1.00 69.88 82 ARG A N 1
ATOM 665 C CA . ARG A 1 82 ? 6.867 -8.660 -7.644 1.00 69.88 82 ARG A CA 1
ATOM 666 C C . ARG A 1 82 ? 6.144 -9.827 -6.949 1.00 69.88 82 ARG A C 1
ATOM 668 O O . ARG A 1 82 ? 5.274 -10.453 -7.544 1.00 69.88 82 ARG A O 1
ATOM 675 N N . HIS A 1 83 ? 6.532 -10.148 -5.717 1.00 69.06 83 HIS A N 1
ATOM 676 C CA . HIS A 1 83 ? 5.920 -11.198 -4.903 1.00 69.06 83 HIS A CA 1
ATOM 677 C C . HIS A 1 83 ? 4.673 -10.700 -4.151 1.00 69.06 83 HIS A C 1
ATOM 679 O O . HIS A 1 83 ? 4.557 -9.512 -3.848 1.00 69.06 83 HIS A O 1
ATOM 685 N N . ASP A 1 84 ? 3.802 -11.635 -3.753 1.00 63.56 84 ASP A N 1
ATOM 686 C CA . ASP A 1 84 ? 2.498 -11.401 -3.098 1.00 63.56 84 ASP A CA 1
ATOM 687 C C . ASP A 1 84 ? 2.550 -10.734 -1.703 1.00 63.56 84 ASP A C 1
ATOM 689 O O . ASP A 1 84 ? 1.531 -10.651 -1.025 1.00 63.56 84 ASP A O 1
ATOM 693 N N . ASN A 1 85 ? 3.703 -10.229 -1.247 1.00 75.38 85 ASN A N 1
ATOM 694 C CA . ASN A 1 85 ? 3.806 -9.543 0.046 1.00 75.38 85 ASN A CA 1
ATOM 695 C C . ASN A 1 85 ? 4.650 -8.255 0.044 1.00 75.38 85 ASN A C 1
ATOM 697 O O . ASN A 1 85 ? 5.160 -7.821 1.079 1.00 75.38 85 ASN A O 1
ATOM 701 N N . LEU A 1 86 ? 4.830 -7.622 -1.119 1.00 87.75 86 LEU A N 1
ATOM 702 C CA . LEU A 1 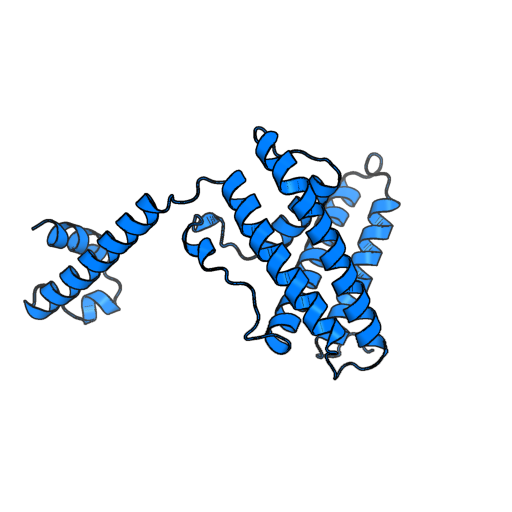86 ? 5.583 -6.366 -1.188 1.00 87.75 86 LEU A CA 1
ATOM 703 C C . LEU A 1 86 ? 4.898 -5.243 -0.389 1.00 87.75 86 LEU A C 1
ATOM 705 O O . LEU A 1 86 ? 5.567 -4.487 0.309 1.00 87.75 86 LEU A O 1
ATOM 709 N N . ALA A 1 87 ? 3.566 -5.151 -0.440 1.00 91.12 87 ALA A N 1
ATOM 710 C CA . ALA A 1 87 ? 2.828 -4.071 0.214 1.00 91.12 87 ALA A CA 1
ATOM 711 C C . ALA A 1 87 ? 3.025 -4.054 1.744 1.00 91.12 87 ALA A C 1
ATOM 713 O O . ALA A 1 87 ? 3.292 -2.998 2.323 1.00 91.12 87 ALA A O 1
ATOM 714 N N . GLY A 1 88 ? 2.970 -5.224 2.385 1.00 91.94 88 GLY A N 1
ATOM 715 C CA . GLY A 1 88 ? 3.254 -5.385 3.811 1.00 91.94 88 GLY A CA 1
ATOM 716 C C . GLY A 1 88 ? 4.678 -4.993 4.191 1.00 91.94 88 GLY A C 1
ATOM 717 O O . GLY A 1 88 ? 4.908 -4.260 5.157 1.00 91.94 88 GLY A O 1
ATOM 718 N N . GLN A 1 89 ? 5.651 -5.417 3.379 1.00 91.31 89 GLN A N 1
ATOM 719 C CA . GLN A 1 89 ? 7.060 -5.055 3.560 1.00 91.31 89 GLN A CA 1
ATOM 720 C C . GLN A 1 89 ? 7.290 -3.547 3.433 1.00 91.31 89 GLN A C 1
ATOM 722 O O . GLN A 1 89 ? 8.066 -2.982 4.205 1.00 91.31 89 GLN A O 1
ATOM 727 N N . LEU A 1 90 ? 6.603 -2.886 2.498 1.00 94.56 90 LEU A N 1
ATOM 728 C CA . LEU A 1 90 ? 6.671 -1.438 2.322 1.00 94.56 90 LEU A CA 1
ATOM 729 C C . LEU A 1 90 ? 6.083 -0.693 3.518 1.00 94.56 90 LEU A C 1
ATOM 731 O O . LEU A 1 90 ? 6.723 0.237 4.007 1.00 94.56 90 LEU A O 1
ATOM 735 N N . TRP A 1 91 ? 4.925 -1.116 4.037 1.00 95.56 91 TRP A N 1
ATOM 736 C CA . TRP A 1 91 ? 4.378 -0.528 5.263 1.00 95.56 91 TRP A CA 1
ATOM 737 C C . TRP A 1 91 ? 5.379 -0.664 6.411 1.00 95.56 91 TRP A C 1
ATOM 739 O O . TRP A 1 91 ? 5.749 0.342 7.021 1.00 95.56 91 TRP A O 1
ATOM 749 N N . PHE A 1 92 ? 5.930 -1.857 6.638 1.00 93.62 92 PHE A N 1
ATOM 750 C CA . PHE A 1 92 ? 6.944 -2.013 7.675 1.00 93.62 92 PHE A CA 1
ATOM 751 C C . PHE A 1 92 ? 8.174 -1.122 7.451 1.00 93.62 92 PHE A C 1
ATOM 753 O O . PHE A 1 92 ? 8.667 -0.473 8.376 1.00 93.62 92 PHE A O 1
ATOM 760 N N . GLY A 1 93 ? 8.669 -1.070 6.214 1.00 94.69 93 GLY A N 1
ATOM 761 C CA . GLY A 1 93 ? 9.781 -0.210 5.834 1.00 94.69 93 GLY A CA 1
ATOM 762 C C . GLY A 1 93 ? 9.504 1.259 6.158 1.00 94.69 93 GLY A C 1
ATOM 763 O O . GLY A 1 93 ? 10.373 1.940 6.710 1.00 94.69 93 GLY A O 1
ATOM 764 N N . ALA A 1 94 ? 8.286 1.730 5.883 1.00 97.25 94 ALA A N 1
ATOM 765 C CA . ALA A 1 94 ? 7.841 3.079 6.202 1.00 97.25 94 ALA A CA 1
ATOM 766 C C . ALA A 1 94 ? 7.783 3.327 7.718 1.00 97.25 94 ALA A C 1
ATOM 768 O O . ALA A 1 94 ? 8.244 4.373 8.178 1.00 97.25 94 ALA A O 1
ATOM 769 N N . GLU A 1 95 ? 7.294 2.373 8.513 1.00 95.62 95 GLU A N 1
ATOM 770 C CA . GLU A 1 95 ? 7.273 2.470 9.981 1.00 95.62 95 GLU A CA 1
ATOM 771 C C . GLU A 1 95 ? 8.686 2.579 10.557 1.00 95.62 95 GLU A C 1
ATOM 773 O O . GLU A 1 95 ? 8.976 3.495 11.331 1.00 95.62 95 GLU A O 1
ATOM 778 N N . CYS A 1 96 ? 9.601 1.710 10.120 1.00 95.31 96 CYS A N 1
ATOM 779 C CA . CYS A 1 96 ? 11.002 1.751 10.533 1.00 95.31 96 CYS A CA 1
ATOM 780 C C . CYS A 1 96 ? 11.672 3.082 10.179 1.00 95.31 96 CYS A C 1
ATOM 782 O O . CYS A 1 96 ? 12.308 3.709 11.030 1.00 95.31 96 CYS A O 1
ATOM 784 N N . LEU A 1 97 ? 11.528 3.544 8.934 1.00 96.69 97 LEU A N 1
ATOM 785 C CA . LEU A 1 97 ? 12.109 4.818 8.501 1.00 96.69 97 LEU A CA 1
ATOM 786 C C . LEU A 1 97 ? 11.522 6.000 9.283 1.00 96.69 97 LEU A C 1
ATOM 788 O O . LEU A 1 97 ? 12.272 6.894 9.695 1.00 96.69 97 LEU A O 1
ATOM 792 N N . SER A 1 98 ? 10.213 5.980 9.543 1.00 96.75 98 SER A N 1
ATOM 793 C CA . SER A 1 98 ? 9.513 6.992 10.344 1.00 96.75 98 SER A CA 1
ATOM 794 C C . SER A 1 98 ? 10.013 7.034 11.785 1.00 96.75 98 SER A C 1
ATOM 796 O O . SER A 1 98 ? 10.225 8.126 12.323 1.00 96.75 98 SER A O 1
ATOM 798 N N . ALA A 1 99 ? 10.277 5.862 12.371 1.00 95.31 99 ALA A N 1
ATOM 799 C CA . ALA A 1 99 ? 10.832 5.691 13.712 1.00 95.31 99 ALA A CA 1
ATOM 800 C C . ALA A 1 99 ? 12.322 6.071 13.818 1.00 95.31 99 ALA A C 1
ATOM 802 O O . ALA A 1 99 ? 12.880 6.108 14.913 1.00 95.31 99 ALA A O 1
ATOM 803 N N . GLY A 1 100 ? 12.976 6.390 12.698 1.00 94.00 100 GLY A N 1
ATOM 804 C CA . GLY A 1 100 ? 14.366 6.836 12.674 1.00 94.00 100 GLY A CA 1
ATOM 805 C C . GLY A 1 100 ? 15.380 5.749 12.327 1.00 94.00 100 GLY A C 1
ATOM 806 O O . GLY A 1 100 ? 16.577 6.043 12.312 1.00 94.00 100 GLY A O 1
ATOM 807 N N . SER A 1 101 ? 14.934 4.534 11.991 1.00 95.06 101 SER A N 1
ATOM 808 C CA . SER A 1 101 ? 15.806 3.501 11.431 1.00 95.06 101 SER A CA 1
ATOM 809 C C . SER A 1 101 ? 16.401 3.945 10.091 1.00 95.06 101 SER A C 1
ATOM 811 O O . SER A 1 101 ? 15.928 4.887 9.442 1.00 95.06 101 SER A O 1
ATOM 813 N N . ILE A 1 102 ? 17.487 3.283 9.705 1.00 91.81 102 ILE A N 1
ATOM 814 C CA . ILE A 1 102 ? 18.252 3.562 8.492 1.00 91.81 102 ILE A CA 1
ATOM 815 C C . ILE A 1 102 ? 18.486 2.233 7.777 1.00 91.81 102 ILE A C 1
ATOM 817 O O . ILE A 1 102 ? 18.831 1.238 8.417 1.00 91.81 102 ILE A O 1
ATOM 821 N N . ILE A 1 103 ? 18.286 2.219 6.461 1.00 91.25 103 ILE A N 1
ATOM 822 C CA . ILE A 1 103 ? 18.615 1.072 5.618 1.00 91.25 103 ILE A CA 1
ATOM 823 C C . ILE A 1 103 ? 20.142 0.973 5.537 1.00 91.25 103 ILE A C 1
ATOM 825 O O . ILE A 1 103 ? 20.826 1.957 5.255 1.00 91.25 103 ILE A O 1
ATOM 829 N N . MET A 1 104 ? 20.677 -0.219 5.801 1.00 87.94 104 MET A N 1
ATOM 830 C CA . MET A 1 104 ? 22.119 -0.468 5.825 1.00 87.94 104 MET A CA 1
ATOM 831 C C . MET A 1 104 ? 22.778 -0.053 4.499 1.00 87.94 104 MET A C 1
ATOM 833 O O . MET A 1 104 ? 22.333 -0.482 3.435 1.00 87.94 104 MET A O 1
ATOM 837 N N . ASN A 1 105 ? 23.851 0.744 4.573 1.00 89.38 105 ASN A N 1
ATOM 838 C CA . ASN A 1 105 ? 24.586 1.292 3.422 1.00 89.38 105 ASN A CA 1
ATOM 839 C C . ASN A 1 105 ? 23.766 2.241 2.520 1.00 89.38 105 ASN A C 1
ATOM 841 O O . ASN A 1 105 ? 24.113 2.423 1.352 1.00 89.38 105 ASN A O 1
ATOM 845 N N . ARG A 1 106 ? 22.658 2.799 3.025 1.00 91.88 106 ARG A N 1
ATOM 846 C CA . ARG A 1 106 ? 21.726 3.687 2.302 1.00 91.88 106 ARG A CA 1
ATOM 847 C C . ARG A 1 106 ? 21.282 4.857 3.183 1.00 91.88 106 ARG A C 1
ATOM 849 O O . ARG A 1 106 ? 20.093 5.172 3.283 1.00 91.88 106 ARG A O 1
ATOM 856 N N . GLU A 1 107 ? 22.218 5.472 3.902 1.00 92.44 107 GLU A N 1
ATOM 857 C CA . GLU A 1 107 ? 21.955 6.533 4.880 1.00 92.44 107 GLU A CA 1
ATOM 858 C C . GLU A 1 107 ? 21.295 7.758 4.236 1.00 92.44 107 GLU A C 1
ATOM 860 O O . GLU A 1 107 ? 20.307 8.278 4.757 1.00 92.44 107 GLU A O 1
ATOM 865 N N . ILE A 1 108 ? 21.824 8.202 3.092 1.00 91.56 108 ILE A N 1
ATOM 866 C CA . ILE A 1 108 ? 21.360 9.403 2.388 1.00 91.56 108 ILE A CA 1
ATOM 867 C C . ILE A 1 108 ? 19.940 9.181 1.865 1.00 91.56 108 ILE A C 1
ATOM 869 O O . ILE A 1 108 ? 19.057 10.005 2.108 1.00 91.56 108 ILE A O 1
ATOM 873 N N . GLU A 1 109 ? 19.699 8.049 1.205 1.00 92.38 109 GLU A N 1
ATOM 874 C CA . GLU A 1 109 ? 18.388 7.670 0.684 1.00 92.38 109 GLU A CA 1
ATOM 875 C C . GLU A 1 109 ? 17.375 7.499 1.824 1.00 92.38 109 GLU A C 1
ATOM 877 O O . GLU A 1 109 ? 16.266 8.021 1.746 1.00 92.38 109 GLU A O 1
ATOM 882 N N . SER A 1 110 ? 17.769 6.860 2.932 1.00 93.69 110 SER A N 1
ATOM 883 C CA . SER A 1 110 ? 16.913 6.716 4.120 1.00 93.69 110 SER A CA 1
ATOM 884 C C . SER A 1 110 ? 16.520 8.070 4.714 1.00 93.69 110 SER A C 1
ATOM 886 O O . SER A 1 110 ? 15.368 8.268 5.101 1.00 93.69 110 SER A O 1
ATOM 888 N N . MET A 1 111 ? 17.460 9.018 4.790 1.00 93.50 111 MET A N 1
ATOM 889 C CA . MET A 1 111 ? 17.184 10.373 5.273 1.00 93.50 111 MET A CA 1
ATOM 890 C C . MET A 1 111 ? 16.252 11.138 4.331 1.00 93.50 111 MET A C 1
ATOM 892 O O . MET A 1 111 ? 15.351 11.826 4.811 1.00 93.50 111 MET A O 1
ATOM 896 N N . ALA A 1 112 ? 16.440 10.996 3.017 1.00 94.25 112 ALA A N 1
ATOM 897 C CA . ALA A 1 112 ? 15.599 11.631 2.006 1.00 94.25 112 ALA A CA 1
ATOM 898 C C . ALA A 1 112 ? 14.171 11.057 1.981 1.00 94.25 112 ALA A C 1
ATOM 900 O O . ALA A 1 112 ? 13.217 11.815 1.833 1.00 94.25 112 ALA A O 1
ATOM 901 N N . MET A 1 113 ? 14.013 9.745 2.184 1.00 96.38 113 MET A N 1
ATOM 902 C CA . MET A 1 113 ? 12.709 9.067 2.219 1.00 96.38 113 MET A CA 1
ATOM 903 C C . MET A 1 113 ? 11.949 9.256 3.535 1.00 96.38 113 MET A C 1
ATOM 905 O O . MET A 1 113 ? 10.741 9.043 3.587 1.00 96.38 113 MET A O 1
ATOM 909 N N . ARG A 1 114 ? 12.620 9.644 4.624 1.00 97.19 114 ARG A N 1
ATOM 910 C CA . ARG A 1 114 ? 12.004 9.719 5.959 1.00 97.19 114 ARG A CA 1
ATOM 911 C C . ARG A 1 114 ? 10.774 10.638 6.051 1.00 97.19 114 ARG A C 1
ATOM 913 O O . ARG A 1 114 ? 9.829 10.237 6.727 1.00 97.19 114 ARG A O 1
ATOM 920 N N . PRO A 1 115 ? 10.738 11.842 5.446 1.00 98.00 115 PRO A N 1
ATOM 921 C CA . PRO A 1 115 ? 9.527 12.664 5.431 1.00 98.00 115 PRO A CA 1
ATOM 922 C C . PRO A 1 115 ? 8.355 11.939 4.760 1.00 98.00 115 PRO A C 1
ATOM 924 O O . PRO A 1 115 ? 7.294 11.830 5.363 1.00 98.00 115 PRO A O 1
ATOM 927 N N . LEU A 1 116 ? 8.596 11.338 3.590 1.00 98.06 116 LEU A N 1
ATOM 928 C CA . LEU A 1 116 ? 7.600 10.561 2.852 1.00 98.06 116 LEU A CA 1
ATOM 929 C C . LEU A 1 116 ? 7.094 9.359 3.663 1.00 98.06 116 LEU A C 1
ATOM 931 O O . LEU A 1 116 ? 5.894 9.124 3.729 1.00 98.06 116 LEU A O 1
ATOM 935 N N . ALA A 1 117 ? 7.986 8.647 4.356 1.00 98.12 117 ALA A N 1
ATOM 936 C CA . ALA A 1 117 ? 7.616 7.544 5.241 1.00 98.12 117 ALA A CA 1
ATOM 937 C C . ALA A 1 117 ? 6.679 7.996 6.381 1.00 98.12 117 ALA A C 1
ATOM 939 O O . ALA A 1 117 ? 5.708 7.308 6.708 1.00 98.12 117 ALA A O 1
ATOM 940 N N . LYS A 1 118 ? 6.941 9.170 6.975 1.00 98.19 118 LYS A N 1
ATOM 941 C CA . LYS A 1 118 ? 6.102 9.738 8.043 1.00 98.19 118 LYS A CA 1
ATOM 942 C C . LYS A 1 118 ? 4.741 10.180 7.525 1.00 98.19 118 LYS A C 1
ATOM 944 O O . LYS A 1 118 ? 3.735 9.977 8.199 1.00 98.19 118 LYS A O 1
ATOM 949 N N . ASP A 1 119 ? 4.715 10.787 6.346 1.00 98.38 119 ASP A N 1
ATOM 950 C CA . ASP A 1 119 ? 3.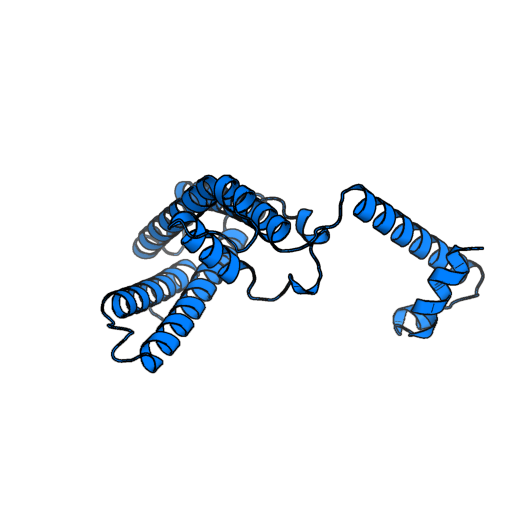474 11.220 5.715 1.00 98.38 119 ASP A CA 1
ATOM 951 C C . ASP A 1 119 ? 2.617 10.009 5.325 1.00 98.38 119 ASP A C 1
ATOM 953 O O . ASP A 1 119 ? 1.421 9.997 5.611 1.00 98.38 119 ASP A O 1
ATOM 957 N N . LEU A 1 120 ? 3.239 8.950 4.794 1.00 98.50 120 LEU A N 1
ATOM 958 C CA . LEU A 1 120 ? 2.581 7.686 4.469 1.00 98.50 120 LEU A CA 1
ATOM 959 C C . LEU A 1 120 ? 1.998 6.993 5.706 1.00 98.50 120 LEU A C 1
ATOM 961 O O . LEU A 1 120 ? 0.825 6.624 5.704 1.00 98.50 120 LEU A O 1
ATOM 965 N N . THR A 1 121 ? 2.790 6.827 6.771 1.00 97.81 121 THR A N 1
ATOM 966 C CA . THR A 1 121 ? 2.323 6.158 8.001 1.00 97.81 121 THR A CA 1
ATOM 967 C C . THR A 1 121 ? 1.191 6.935 8.673 1.00 97.81 121 THR A C 1
ATOM 969 O O . THR A 1 121 ? 0.214 6.333 9.116 1.00 97.81 121 THR A O 1
ATOM 972 N N . ARG A 1 122 ? 1.257 8.274 8.679 1.00 98.38 122 ARG A N 1
ATOM 973 C CA . ARG A 1 122 ? 0.156 9.127 9.150 1.00 98.38 122 ARG A CA 1
ATOM 974 C C . ARG A 1 122 ? -1.086 9.005 8.265 1.00 98.38 122 ARG A C 1
ATOM 976 O O . ARG A 1 122 ? -2.182 8.859 8.796 1.00 98.38 122 ARG A O 1
ATOM 983 N N . SER A 1 123 ? -0.927 9.047 6.943 1.00 98.56 123 SER A N 1
ATOM 984 C CA . SER A 1 123 ? -2.046 8.935 6.001 1.00 98.56 123 SER A CA 1
ATOM 985 C C . SER A 1 123 ? -2.756 7.584 6.112 1.00 98.56 123 SER A C 1
ATOM 987 O O . SER A 1 123 ? -3.985 7.546 6.110 1.00 98.56 123 SER A O 1
ATOM 989 N N . LEU A 1 124 ? -2.013 6.487 6.289 1.00 98.25 124 LEU A N 1
ATOM 990 C CA . LEU A 1 124 ? -2.599 5.169 6.528 1.00 98.25 124 LEU A CA 1
ATOM 991 C C . LEU A 1 124 ? -3.403 5.138 7.832 1.00 98.25 124 LEU A C 1
ATOM 993 O O . LEU A 1 124 ? -4.518 4.625 7.851 1.00 98.25 124 LEU A O 1
ATOM 997 N N . GLU A 1 125 ? -2.883 5.721 8.912 1.00 97.69 125 GLU A N 1
ATOM 998 C CA . GLU A 1 125 ? -3.613 5.803 10.179 1.00 97.69 125 GLU A CA 1
ATOM 999 C C . GLU A 1 125 ? -4.900 6.639 10.047 1.00 97.69 125 GLU A C 1
ATOM 1001 O O . GLU A 1 125 ? -5.954 6.259 10.556 1.00 97.69 125 GLU A O 1
ATOM 1006 N N . GLU A 1 126 ? -4.865 7.747 9.306 1.00 98.19 126 GLU A N 1
ATOM 1007 C CA . GLU A 1 126 ? -6.059 8.541 8.990 1.00 98.19 126 GLU A CA 1
ATOM 1008 C C . GLU A 1 126 ? -7.101 7.732 8.202 1.00 98.19 126 GLU A C 1
ATOM 1010 O O . GLU A 1 126 ? -8.278 7.727 8.577 1.00 98.19 126 GLU A O 1
ATOM 1015 N N . VAL A 1 127 ? -6.672 7.000 7.166 1.00 98.38 127 VAL A N 1
ATOM 1016 C CA . VAL A 1 127 ? -7.532 6.087 6.397 1.00 98.38 127 VAL A CA 1
ATOM 1017 C C . VAL A 1 127 ? -8.159 5.050 7.324 1.00 98.38 127 VAL A C 1
ATOM 1019 O O . VAL A 1 127 ? -9.381 4.896 7.322 1.00 98.38 127 VAL A O 1
ATOM 1022 N N . ARG A 1 128 ? -7.362 4.384 8.170 1.00 98.25 128 ARG A N 1
ATOM 1023 C CA . ARG A 1 128 ? -7.862 3.366 9.105 1.00 98.25 128 ARG A CA 1
ATOM 1024 C C . ARG A 1 128 ? -8.943 3.927 10.027 1.00 98.25 128 ARG A C 1
ATOM 1026 O O . ARG A 1 128 ? -9.992 3.308 10.193 1.00 98.25 128 ARG A O 1
ATOM 1033 N N . ASN A 1 129 ? -8.725 5.124 10.572 1.00 97.94 129 ASN A N 1
ATOM 1034 C CA . ASN A 1 129 ? -9.696 5.802 11.430 1.00 97.94 129 ASN A CA 1
ATOM 1035 C C . ASN A 1 129 ? -10.995 6.149 10.688 1.00 97.94 129 ASN A C 1
ATOM 1037 O O . ASN A 1 129 ? -12.081 5.875 11.197 1.00 97.94 129 ASN A O 1
ATOM 1041 N N . ILE A 1 130 ? -10.904 6.692 9.471 1.00 98.00 130 ILE A N 1
ATOM 1042 C CA . ILE A 1 130 ? -12.082 7.047 8.665 1.00 98.00 130 ILE A CA 1
ATOM 1043 C C . ILE A 1 130 ? -12.896 5.805 8.288 1.00 98.00 130 ILE A C 1
ATOM 1045 O O . ILE A 1 130 ? -14.122 5.826 8.409 1.00 98.00 130 ILE A O 1
ATOM 1049 N N . ILE A 1 131 ? -12.238 4.726 7.852 1.00 97.44 131 ILE A N 1
ATOM 1050 C CA . ILE A 1 131 ? -12.918 3.483 7.467 1.00 97.44 131 ILE A CA 1
ATOM 1051 C C . ILE A 1 131 ? -13.587 2.844 8.685 1.00 97.44 131 ILE A C 1
ATOM 1053 O O . ILE A 1 131 ? -14.743 2.431 8.595 1.00 97.44 131 ILE A O 1
ATOM 1057 N N . ARG A 1 132 ? -12.910 2.817 9.841 1.00 96.88 132 ARG A N 1
ATOM 1058 C CA . ARG A 1 132 ? -13.471 2.286 11.091 1.00 96.88 132 ARG A CA 1
ATOM 1059 C C . ARG A 1 132 ? -14.714 3.060 11.531 1.00 96.88 132 ARG A C 1
ATOM 1061 O O . ARG A 1 132 ? -15.740 2.451 11.833 1.00 96.88 132 ARG A O 1
ATOM 1068 N N . ASP A 1 133 ? -14.647 4.391 11.514 1.00 96.31 133 ASP A N 1
ATOM 1069 C CA . ASP A 1 133 ? -15.785 5.258 11.830 1.00 96.31 133 ASP A CA 1
ATOM 1070 C C . ASP A 1 133 ? -16.950 5.041 10.858 1.00 96.31 133 ASP A C 1
ATOM 1072 O O . ASP A 1 133 ? -18.111 5.017 11.273 1.00 96.31 133 ASP A O 1
ATOM 1076 N N . GLN A 1 134 ? -16.654 4.874 9.566 1.00 95.75 134 GLN A N 1
ATOM 1077 C CA . GLN A 1 134 ? -17.669 4.620 8.550 1.00 95.75 134 GLN A CA 1
ATOM 1078 C C . GLN A 1 134 ? -18.320 3.245 8.735 1.00 95.75 134 GLN A C 1
ATOM 1080 O O . GLN A 1 134 ? -19.545 3.152 8.682 1.00 95.75 134 GLN A O 1
ATOM 1085 N N . ALA A 1 135 ? -17.538 2.206 9.040 1.00 94.88 135 ALA A N 1
ATOM 1086 C CA . ALA A 1 135 ? -18.039 0.854 9.275 1.00 94.88 135 ALA A CA 1
ATOM 1087 C C . ALA A 1 135 ? -19.032 0.775 10.448 1.00 94.88 135 ALA A C 1
ATOM 1089 O O . ALA A 1 135 ? -19.963 -0.030 10.433 1.00 94.88 135 ALA A O 1
ATOM 1090 N N . LEU A 1 136 ? -18.872 1.637 11.457 1.00 93.88 136 LEU A N 1
ATOM 1091 C CA . LEU A 1 136 ? -19.807 1.749 12.580 1.00 93.88 136 LEU A CA 1
ATOM 1092 C C . LEU A 1 136 ? -21.091 2.519 12.238 1.00 93.88 136 LEU A C 1
ATOM 1094 O O . LEU A 1 136 ? -22.095 2.358 12.934 1.00 93.88 136 LEU A O 1
ATOM 1098 N N . ARG A 1 137 ? -21.064 3.372 11.208 1.00 94.12 137 ARG A N 1
ATOM 1099 C CA . ARG A 1 137 ? -22.182 4.246 10.824 1.00 94.12 137 ARG A CA 1
ATOM 1100 C C . ARG A 1 137 ? -23.048 3.637 9.730 1.00 94.12 137 ARG A C 1
ATOM 1102 O O . ARG A 1 137 ? -24.251 3.502 9.925 1.00 94.12 137 ARG A O 1
ATOM 1109 N N . ASP A 1 138 ? -22.446 3.313 8.590 1.00 92.38 138 ASP A N 1
ATOM 1110 C CA . ASP A 1 138 ? -23.130 2.734 7.435 1.00 92.38 138 ASP A CA 1
ATOM 1111 C C . ASP A 1 138 ? -22.139 1.949 6.572 1.00 92.38 138 ASP A C 1
ATOM 1113 O O . ASP A 1 138 ? -21.198 2.504 6.001 1.00 92.38 138 ASP A O 1
ATOM 1117 N N . LEU A 1 139 ? -22.382 0.648 6.462 1.00 92.31 139 LEU A N 1
ATOM 1118 C CA . LEU A 1 139 ? -21.528 -0.273 5.726 1.00 92.31 139 LEU A CA 1
ATOM 1119 C C . LEU A 1 139 ? -21.735 -0.233 4.205 1.00 92.31 139 LEU A C 1
ATOM 1121 O O . LEU A 1 139 ? -20.916 -0.775 3.469 1.00 92.31 139 LEU A O 1
ATOM 1125 N N . ASN A 1 140 ? -22.801 0.414 3.727 1.00 90.31 140 ASN A N 1
ATOM 1126 C CA . ASN A 1 140 ? -23.157 0.425 2.305 1.00 90.31 140 ASN A CA 1
ATOM 1127 C C . ASN A 1 140 ? -22.710 1.705 1.585 1.00 90.31 140 ASN A C 1
ATOM 1129 O O . ASN A 1 140 ? -23.013 1.884 0.405 1.00 90.31 140 ASN A O 1
ATOM 1133 N N . LEU A 1 141 ? -22.036 2.618 2.289 1.00 92.69 141 LEU A N 1
ATOM 1134 C CA . LEU A 1 141 ? -21.686 3.931 1.764 1.00 92.69 141 LEU A CA 1
ATOM 1135 C C . LEU A 1 141 ? -20.201 4.233 1.946 1.00 92.69 141 LEU A C 1
ATOM 1137 O O . LEU A 1 141 ? -19.688 4.291 3.062 1.00 92.69 141 LEU A O 1
ATOM 1141 N N . TYR A 1 142 ? -19.545 4.565 0.837 1.00 94.94 142 TYR A N 1
ATOM 1142 C CA . TYR A 1 142 ? -18.241 5.211 0.850 1.00 94.94 142 TYR A CA 1
ATOM 1143 C C . TYR A 1 142 ? -18.399 6.725 0.738 1.00 94.94 142 TYR A C 1
ATOM 1145 O O . TYR A 1 142 ? -18.886 7.244 -0.269 1.00 94.94 142 TYR A O 1
ATOM 1153 N N . THR A 1 143 ? -17.995 7.445 1.782 1.00 96.31 143 THR A N 1
ATOM 1154 C CA . THR A 1 143 ? -18.106 8.909 1.825 1.00 96.31 143 THR A CA 1
ATOM 1155 C C . THR A 1 143 ? -17.041 9.586 0.961 1.00 96.31 143 THR A C 1
ATOM 1157 O O . THR A 1 143 ? -15.959 9.041 0.747 1.00 96.31 143 THR A O 1
ATOM 1160 N N . GLU A 1 144 ? -17.303 10.816 0.514 1.00 96.56 144 GLU A N 1
ATOM 1161 C CA . GLU A 1 144 ? -16.315 11.595 -0.252 1.00 96.56 144 GLU A CA 1
ATOM 1162 C C . GLU A 1 144 ? -15.028 11.844 0.546 1.00 96.56 144 GLU A C 1
ATOM 1164 O O . GLU A 1 144 ? -13.934 11.671 0.021 1.00 96.56 144 GLU A O 1
ATOM 1169 N N . LYS A 1 145 ? -15.141 12.106 1.856 1.00 96.69 145 LYS A N 1
ATOM 1170 C CA . LYS A 1 145 ? -13.979 12.220 2.752 1.00 96.69 145 LYS A CA 1
ATOM 1171 C C . LYS A 1 145 ? -13.111 10.954 2.732 1.00 96.69 145 LYS A C 1
ATOM 1173 O O . LYS A 1 145 ? -11.886 11.039 2.754 1.00 96.69 145 LYS A O 1
ATOM 1178 N N . MET A 1 146 ? -13.742 9.780 2.712 1.00 97.25 146 MET A N 1
ATOM 1179 C CA . MET A 1 146 ? -13.035 8.503 2.637 1.00 97.25 146 MET A CA 1
ATOM 1180 C C . MET A 1 146 ? -12.335 8.335 1.286 1.00 97.25 146 MET A C 1
ATOM 1182 O O . MET A 1 146 ? -11.163 7.974 1.264 1.00 97.25 146 MET A O 1
ATOM 1186 N N . LYS A 1 147 ? -13.007 8.662 0.175 1.00 97.75 147 LYS A N 1
ATOM 1187 C CA . LYS A 1 147 ? -12.405 8.652 -1.169 1.00 97.75 147 LYS A CA 1
ATOM 1188 C C . LYS A 1 147 ? -11.184 9.559 -1.260 1.00 97.75 147 LYS A C 1
ATOM 1190 O O . LYS A 1 147 ? -10.151 9.133 -1.758 1.00 97.75 147 LYS A O 1
ATOM 1195 N N . GLU A 1 148 ? -11.289 10.795 -0.778 1.00 97.94 148 GLU A N 1
ATOM 1196 C CA . GLU A 1 148 ? -10.184 11.761 -0.784 1.00 97.94 148 GLU A CA 1
ATOM 1197 C C . GLU A 1 148 ? -8.988 11.262 0.036 1.00 97.94 148 GLU A C 1
ATOM 1199 O O . GLU A 1 148 ? -7.851 11.313 -0.434 1.00 97.94 148 GLU A O 1
ATOM 1204 N N . SER A 1 149 ? -9.246 10.718 1.229 1.00 98.25 149 SER A N 1
ATOM 1205 C CA . SER A 1 149 ? -8.204 10.153 2.090 1.00 98.25 149 SER A CA 1
ATOM 1206 C C . SER A 1 149 ? -7.522 8.936 1.451 1.00 98.25 149 SER A C 1
ATOM 1208 O O . SER A 1 149 ? -6.295 8.853 1.461 1.00 98.25 149 SER A O 1
ATOM 1210 N N . LEU A 1 150 ? -8.292 8.045 0.815 1.00 98.38 150 LEU A N 1
ATOM 1211 C CA . LEU A 1 150 ? -7.764 6.890 0.086 1.00 98.38 150 LEU A CA 1
ATOM 1212 C C . LEU A 1 150 ? -6.911 7.293 -1.121 1.00 98.38 150 LEU A C 1
ATOM 1214 O O . LEU A 1 150 ? -5.843 6.724 -1.315 1.00 98.38 150 LEU A O 1
ATOM 1218 N N . LYS A 1 151 ? -7.331 8.295 -1.904 1.00 98.31 151 LYS A N 1
ATOM 1219 C CA . LYS A 1 151 ? -6.529 8.817 -3.028 1.00 98.31 151 LYS A CA 1
ATOM 1220 C C . LYS A 1 151 ? -5.198 9.377 -2.545 1.00 98.31 151 LYS A C 1
ATOM 1222 O O . LYS A 1 151 ? -4.162 9.108 -3.145 1.00 98.31 151 LYS A O 1
ATOM 1227 N N . HIS A 1 152 ? -5.225 10.152 -1.460 1.00 98.31 152 HIS A N 1
ATOM 1228 C CA . HIS A 1 152 ? -4.007 10.715 -0.887 1.00 98.31 152 HIS A CA 1
ATOM 1229 C C . HIS A 1 152 ? -3.048 9.617 -0.411 1.00 98.31 152 HIS A C 1
ATOM 1231 O O . HIS A 1 152 ? -1.864 9.654 -0.749 1.00 98.31 152 HIS A O 1
ATOM 1237 N N . PHE A 1 153 ? -3.574 8.616 0.298 1.00 98.50 153 PHE A N 1
ATOM 1238 C CA . PHE A 1 153 ? -2.812 7.443 0.712 1.00 98.50 153 PHE A CA 1
ATOM 1239 C C . PHE A 1 153 ? -2.218 6.688 -0.485 1.00 98.50 153 PHE A C 1
ATOM 1241 O O . PHE A 1 153 ? -1.029 6.385 -0.472 1.00 98.50 153 PHE A O 1
ATOM 1248 N N . ASP A 1 154 ? -3.004 6.423 -1.533 1.00 98.31 154 ASP A N 1
ATOM 1249 C CA . ASP A 1 154 ? -2.556 5.649 -2.697 1.00 98.31 154 ASP A CA 1
ATOM 1250 C C . ASP A 1 154 ? -1.405 6.339 -3.449 1.00 98.31 154 ASP A C 1
ATOM 1252 O O . ASP A 1 154 ? -0.468 5.667 -3.883 1.00 98.31 154 ASP A O 1
ATOM 1256 N N . VAL A 1 155 ? -1.429 7.676 -3.545 1.00 97.94 155 VAL A N 1
ATOM 1257 C CA . VAL A 1 155 ? -0.327 8.474 -4.115 1.00 97.94 155 VAL A CA 1
ATOM 1258 C C . VAL A 1 155 ? 0.931 8.367 -3.258 1.00 97.94 155 VAL A C 1
ATOM 1260 O O . VAL A 1 155 ? 1.990 8.021 -3.779 1.00 97.94 155 VAL A O 1
ATOM 1263 N N . LEU A 1 156 ? 0.821 8.603 -1.946 1.00 98.31 156 LEU A N 1
ATOM 1264 C CA . LEU A 1 156 ? 1.962 8.492 -1.030 1.00 98.31 156 LEU A CA 1
ATOM 1265 C C . LEU A 1 156 ? 2.558 7.080 -1.040 1.00 98.31 156 LEU A C 1
ATOM 1267 O O . LEU A 1 156 ? 3.777 6.922 -1.001 1.00 98.31 156 LEU A O 1
ATOM 1271 N N . PHE A 1 157 ? 1.706 6.055 -1.110 1.00 97.81 157 PHE A N 1
ATOM 1272 C CA . PHE A 1 157 ? 2.138 4.665 -1.144 1.00 97.81 157 PHE A CA 1
ATOM 1273 C C . PHE A 1 157 ? 2.900 4.359 -2.436 1.00 97.81 157 PHE A C 1
ATOM 1275 O O . PHE A 1 157 ? 3.970 3.764 -2.372 1.00 97.81 157 PHE A O 1
ATOM 1282 N N . ALA A 1 158 ? 2.401 4.805 -3.594 1.00 96.62 158 ALA A N 1
ATOM 1283 C CA . ALA A 1 158 ? 3.079 4.624 -4.878 1.00 96.62 158 ALA A CA 1
ATOM 1284 C C . ALA A 1 158 ? 4.424 5.375 -4.946 1.00 96.62 158 ALA A C 1
ATOM 1286 O O . ALA A 1 158 ? 5.419 4.831 -5.428 1.00 96.62 158 ALA A O 1
ATOM 1287 N N . GLU A 1 159 ? 4.488 6.607 -4.428 1.00 96.69 159 GLU A N 1
ATOM 1288 C CA . GLU A 1 159 ? 5.739 7.370 -4.337 1.00 96.69 159 GLU A CA 1
ATOM 1289 C C . GLU A 1 159 ? 6.761 6.675 -3.429 1.00 96.69 159 GLU A C 1
ATOM 1291 O O . GLU A 1 159 ? 7.946 6.574 -3.769 1.00 96.69 159 GLU A O 1
ATOM 1296 N N . PHE A 1 160 ? 6.302 6.168 -2.282 1.00 97.25 160 PHE A N 1
ATOM 1297 C CA . PHE A 1 160 ? 7.156 5.459 -1.340 1.00 97.25 160 PHE A CA 1
ATOM 1298 C C . PHE A 1 160 ? 7.640 4.127 -1.911 1.00 97.25 160 PHE A C 1
ATOM 1300 O O . PHE A 1 160 ? 8.829 3.840 -1.826 1.00 97.25 160 PHE A O 1
ATOM 1307 N N . GLU A 1 161 ? 6.759 3.352 -2.546 1.00 95.12 161 GLU A N 1
ATOM 1308 C CA . GLU A 1 161 ? 7.085 2.110 -3.252 1.00 95.12 161 GLU A CA 1
ATOM 1309 C C . GLU A 1 161 ? 8.213 2.333 -4.265 1.00 95.12 161 GLU A C 1
ATOM 1311 O O . GLU A 1 161 ? 9.243 1.655 -4.216 1.00 95.12 161 GLU A O 1
ATOM 1316 N N . LEU A 1 162 ? 8.070 3.346 -5.126 1.00 93.38 162 LEU A N 1
ATOM 1317 C CA . LEU A 1 162 ? 9.094 3.705 -6.099 1.00 93.38 162 LEU A CA 1
ATOM 1318 C C . LEU A 1 162 ? 10.427 4.055 -5.437 1.00 93.38 162 LEU A C 1
ATOM 1320 O O . LEU A 1 162 ? 11.472 3.535 -5.839 1.00 93.38 162 LEU A O 1
ATOM 1324 N N . SER A 1 163 ? 10.406 4.939 -4.441 1.00 93.12 163 SER A N 1
ATOM 1325 C CA . SER A 1 163 ? 11.625 5.414 -3.787 1.00 93.12 163 SER A CA 1
ATOM 1326 C C . SER A 1 163 ? 12.340 4.294 -3.025 1.00 93.12 163 SER A C 1
ATOM 1328 O O . SER A 1 163 ? 13.551 4.112 -3.165 1.00 93.12 163 SER A O 1
ATOM 1330 N N . TYR A 1 164 ? 11.576 3.490 -2.286 1.00 93.12 164 TYR A N 1
ATOM 1331 C CA . TYR A 1 164 ? 12.083 2.423 -1.436 1.00 93.12 164 TYR A CA 1
ATOM 1332 C C . TYR A 1 164 ? 12.692 1.285 -2.253 1.00 93.12 164 TYR A C 1
ATOM 1334 O O . TYR A 1 164 ? 13.843 0.907 -2.023 1.00 93.12 164 TYR A O 1
ATOM 1342 N N . VAL A 1 165 ? 11.968 0.782 -3.258 1.00 91.25 165 VAL A N 1
ATOM 1343 C CA . VAL A 1 165 ? 12.470 -0.296 -4.121 1.00 91.25 165 VAL A CA 1
ATOM 1344 C C . VAL A 1 165 ? 13.704 0.173 -4.894 1.00 91.25 165 VAL A C 1
ATOM 1346 O O . VAL A 1 165 ? 14.698 -0.548 -4.944 1.00 91.25 165 VAL A O 1
ATOM 1349 N N . SER A 1 166 ? 13.710 1.414 -5.396 1.00 89.38 166 SER A N 1
ATOM 1350 C CA . SER A 1 166 ? 14.873 1.982 -6.101 1.00 89.38 166 SER A CA 1
ATOM 1351 C C . SER A 1 166 ? 16.117 2.138 -5.220 1.00 89.38 166 SER A C 1
ATOM 1353 O O . SER A 1 166 ? 17.236 2.117 -5.732 1.00 89.38 166 SER A O 1
ATOM 1355 N N . ALA A 1 167 ? 15.950 2.300 -3.905 1.00 88.62 167 ALA A N 1
ATOM 1356 C CA . ALA A 1 167 ? 17.066 2.333 -2.963 1.00 88.62 167 ALA A CA 1
ATOM 1357 C C . ALA A 1 167 ? 17.579 0.924 -2.617 1.00 88.62 167 ALA A C 1
ATOM 1359 O O . ALA A 1 167 ? 18.773 0.738 -2.368 1.00 88.62 167 ALA A O 1
ATOM 1360 N N . MET A 1 168 ? 16.698 -0.079 -2.594 1.00 85.19 168 MET A N 1
ATOM 1361 C CA . MET A 1 168 ? 17.051 -1.442 -2.188 1.00 85.19 168 MET A CA 1
ATOM 1362 C C . MET A 1 168 ? 17.638 -2.286 -3.310 1.00 85.19 168 MET A C 1
ATOM 1364 O O . MET A 1 168 ? 18.535 -3.092 -3.058 1.00 85.19 168 MET A O 1
ATOM 1368 N N . VAL A 1 169 ? 17.174 -2.091 -4.540 1.00 82.06 169 VAL A N 1
ATOM 1369 C CA . VAL A 1 169 ? 17.609 -2.880 -5.691 1.00 82.06 169 VAL A CA 1
ATOM 1370 C C . VAL A 1 169 ? 17.999 -1.995 -6.867 1.00 82.06 169 VAL A C 1
ATOM 1372 O O . VAL A 1 169 ? 17.480 -0.888 -7.016 1.00 82.06 169 VAL A O 1
ATOM 1375 N N . PRO A 1 170 ? 18.914 -2.461 -7.732 1.00 72.00 170 PRO A N 1
ATOM 1376 C CA . PRO A 1 170 ? 19.154 -1.784 -8.992 1.00 72.00 170 PRO A CA 1
ATOM 1377 C C . PRO A 1 170 ? 17.870 -1.814 -9.827 1.00 72.00 170 PRO A C 1
ATOM 1379 O O . PRO A 1 170 ? 17.390 -2.874 -10.226 1.00 72.00 170 PRO A O 1
ATOM 1382 N N . VAL A 1 171 ? 17.316 -0.635 -10.089 1.00 76.62 171 VAL A N 1
ATOM 1383 C CA . VAL A 1 171 ? 16.213 -0.453 -11.034 1.00 76.62 171 VAL A CA 1
ATOM 1384 C C . VAL A 1 171 ? 16.772 -0.112 -12.405 1.00 76.62 171 VAL A C 1
ATOM 1386 O O . VAL A 1 171 ? 17.783 0.586 -12.516 1.00 76.62 171 VAL A O 1
ATOM 1389 N N . LYS A 1 172 ? 16.107 -0.586 -13.462 1.00 71.81 172 LYS A N 1
ATOM 1390 C CA . LYS A 1 172 ? 16.514 -0.274 -14.837 1.00 71.81 172 LYS A CA 1
ATOM 1391 C C . LYS A 1 172 ? 16.499 1.238 -15.044 1.00 71.81 172 LYS A C 1
ATOM 1393 O O . LYS A 1 172 ? 15.483 1.903 -14.818 1.00 71.81 172 LYS A O 1
ATOM 1398 N N . SER A 1 173 ? 17.612 1.784 -15.518 1.00 75.25 173 SER A N 1
ATOM 1399 C CA . SER A 1 173 ? 17.674 3.165 -15.980 1.00 75.25 173 SER A CA 1
ATOM 1400 C C . SER A 1 173 ? 16.713 3.377 -17.160 1.00 75.25 173 SER A C 1
ATOM 1402 O O . SER A 1 173 ? 16.385 2.426 -17.876 1.00 75.25 173 SER A O 1
ATOM 1404 N N . PRO A 1 174 ? 16.285 4.625 -17.437 1.00 72.88 174 PRO A N 1
ATOM 1405 C CA . PRO A 1 174 ? 15.453 4.915 -18.605 1.00 72.88 174 PRO A CA 1
ATOM 1406 C C . PRO A 1 174 ? 16.063 4.399 -19.913 1.00 72.88 174 PRO A C 1
ATOM 1408 O O . PRO A 1 174 ? 15.342 3.920 -20.781 1.00 72.88 174 PRO A O 1
ATOM 1411 N N . LYS A 1 175 ? 17.396 4.446 -20.028 1.00 74.56 175 LYS A N 1
ATOM 1412 C CA . LYS A 1 175 ? 18.127 3.937 -21.190 1.00 74.56 175 LYS A CA 1
ATOM 1413 C C . LYS A 1 175 ? 18.053 2.414 -21.290 1.00 74.56 175 LYS A C 1
ATOM 1415 O O . LYS A 1 175 ? 17.784 1.904 -22.368 1.00 74.56 175 LYS A O 1
ATOM 1420 N N . GLU A 1 176 ? 18.282 1.696 -20.194 1.00 76.00 176 GLU A N 1
ATOM 1421 C CA . GLU A 1 176 ? 18.194 0.227 -20.178 1.00 76.00 176 GLU A CA 1
ATOM 1422 C C . GLU A 1 176 ? 16.775 -0.251 -20.481 1.00 76.00 176 GLU A C 1
ATOM 1424 O O . GLU A 1 176 ? 16.596 -1.187 -21.255 1.00 76.00 176 GLU A O 1
ATOM 1429 N N . TYR A 1 177 ? 15.768 0.431 -19.931 1.00 73.69 177 TYR A N 1
ATOM 1430 C CA . TYR A 1 177 ? 14.370 0.142 -20.234 1.00 73.69 177 TYR A CA 1
ATOM 1431 C C . TYR A 1 177 ? 14.041 0.391 -21.711 1.00 73.69 177 TYR A C 1
ATOM 1433 O O . TYR A 1 177 ? 13.427 -0.454 -22.356 1.00 73.69 177 TYR A O 1
ATOM 1441 N N . TYR A 1 178 ? 14.490 1.519 -22.266 1.00 77.50 178 TYR A N 1
ATOM 1442 C CA . TYR A 1 178 ? 14.273 1.849 -23.672 1.00 77.50 178 TYR A CA 1
ATOM 1443 C C . TYR A 1 178 ? 14.927 0.822 -24.611 1.00 77.50 178 TYR A C 1
ATOM 1445 O O . TYR A 1 178 ? 14.264 0.303 -25.502 1.00 77.50 178 TYR A O 1
ATOM 1453 N N . VAL A 1 179 ? 16.182 0.437 -24.349 1.00 79.88 179 VAL A N 1
ATOM 1454 C CA . VAL A 1 179 ? 16.869 -0.623 -25.109 1.00 79.88 179 VAL A CA 1
ATOM 1455 C C . VAL A 1 179 ? 16.118 -1.952 -25.003 1.00 79.88 179 VAL A C 1
ATOM 1457 O O . VAL A 1 179 ? 15.980 -2.662 -25.994 1.00 79.88 179 VAL A O 1
ATOM 1460 N N . GLN A 1 180 ? 15.588 -2.293 -23.826 1.00 77.75 180 GLN A N 1
ATOM 1461 C CA . GLN A 1 180 ? 14.777 -3.498 -23.670 1.00 77.75 180 GLN A CA 1
ATOM 1462 C C . GLN A 1 180 ? 13.500 -3.441 -24.524 1.00 77.75 180 GLN A C 1
ATOM 1464 O O . GLN A 1 180 ? 13.149 -4.442 -25.144 1.00 77.75 180 GLN A O 1
ATOM 1469 N N . GLN A 1 181 ? 12.816 -2.294 -24.591 1.00 78.94 181 GLN A N 1
ATOM 1470 C CA . GLN A 1 181 ? 11.649 -2.135 -25.462 1.00 78.94 181 GLN A CA 1
ATOM 1471 C C . GLN A 1 181 ? 12.015 -2.254 -26.944 1.00 78.94 181 GLN A C 1
ATOM 1473 O O . GLN A 1 181 ? 11.301 -2.932 -27.678 1.00 78.94 181 GLN A O 1
ATOM 1478 N N . GLU A 1 182 ? 13.135 -1.672 -27.378 1.00 82.75 182 GLU A N 1
ATOM 1479 C CA . GLU A 1 182 ? 13.623 -1.829 -28.756 1.00 82.75 182 GLU A CA 1
ATOM 1480 C C . GLU A 1 182 ? 13.904 -3.298 -29.094 1.00 82.75 182 GLU A C 1
ATOM 1482 O O . GLU A 1 182 ? 13.525 -3.765 -30.165 1.00 82.75 182 GLU A O 1
ATOM 1487 N N . VAL A 1 183 ? 14.491 -4.057 -28.163 1.00 82.25 183 VAL A N 1
ATOM 1488 C CA . VAL A 1 183 ? 14.706 -5.503 -28.330 1.00 82.25 183 VAL A CA 1
ATOM 1489 C C . VAL A 1 183 ? 13.379 -6.258 -28.438 1.00 82.25 183 VAL A C 1
ATOM 1491 O O . VAL A 1 183 ? 13.254 -7.138 -29.286 1.00 82.25 183 VAL A O 1
ATOM 1494 N N . ILE A 1 184 ? 12.379 -5.912 -27.620 1.00 80.19 184 ILE A N 1
ATOM 1495 C CA . ILE A 1 184 ? 11.046 -6.530 -27.689 1.00 80.19 184 ILE A CA 1
ATOM 1496 C C . ILE A 1 184 ? 10.406 -6.266 -29.054 1.00 80.19 184 ILE A C 1
ATOM 1498 O O . ILE A 1 184 ? 9.947 -7.209 -29.695 1.00 80.19 184 ILE A O 1
ATOM 1502 N N . VAL A 1 185 ? 10.416 -5.014 -29.524 1.00 82.19 185 VAL A N 1
ATOM 1503 C CA . VAL A 1 185 ? 9.878 -4.646 -30.843 1.00 82.19 185 VAL A CA 1
ATOM 1504 C C . VAL A 1 185 ? 10.599 -5.414 -31.947 1.00 82.19 185 VAL A C 1
ATOM 1506 O O . VAL A 1 185 ? 9.946 -6.052 -32.769 1.00 82.19 185 VAL A O 1
ATOM 1509 N N . LEU A 1 186 ? 11.934 -5.441 -31.914 1.00 85.00 186 LEU A N 1
ATOM 1510 C CA . LEU A 1 186 ? 12.742 -6.175 -32.884 1.00 85.00 186 LEU A CA 1
ATOM 1511 C C . LEU A 1 186 ? 12.391 -7.669 -32.900 1.00 85.00 186 LEU A C 1
ATOM 1513 O O . LEU A 1 186 ? 12.287 -8.270 -33.969 1.00 85.00 186 LEU A O 1
ATOM 1517 N N . PHE A 1 187 ? 12.183 -8.284 -31.734 1.00 82.00 187 PHE A N 1
ATOM 1518 C CA . PHE A 1 187 ? 11.777 -9.687 -31.644 1.00 82.00 187 PHE A CA 1
ATOM 1519 C C . PHE A 1 187 ? 10.369 -9.908 -32.192 1.00 82.00 187 PHE A C 1
ATOM 1521 O O . PHE A 1 187 ? 10.176 -10.857 -32.948 1.00 82.00 187 PHE A O 1
ATOM 1528 N N . CYS A 1 188 ? 9.409 -9.031 -31.889 1.00 81.12 188 CYS A N 1
ATOM 1529 C CA . CYS A 1 188 ? 8.061 -9.101 -32.454 1.00 81.12 188 CYS A CA 1
ATOM 1530 C C . CYS A 1 188 ? 8.084 -9.003 -33.987 1.00 81.12 188 CYS A C 1
ATOM 1532 O O . CYS A 1 188 ? 7.501 -9.851 -34.661 1.00 81.12 188 CYS A O 1
ATOM 1534 N N . GLU A 1 189 ? 8.813 -8.033 -34.542 1.00 84.75 189 GLU A N 1
ATOM 1535 C CA . GLU A 1 189 ? 8.971 -7.868 -35.992 1.00 84.75 189 GLU A CA 1
ATOM 1536 C C . GLU A 1 189 ? 9.669 -9.077 -36.633 1.00 84.75 189 GLU A C 1
ATOM 1538 O O . GLU A 1 189 ? 9.280 -9.544 -37.707 1.00 84.75 189 GLU A O 1
ATOM 1543 N N . THR A 1 190 ? 10.681 -9.625 -35.957 1.00 85.38 190 THR A N 1
ATOM 1544 C CA . THR A 1 190 ? 11.409 -10.817 -36.407 1.00 85.38 190 THR A CA 1
ATOM 1545 C C . THR A 1 190 ? 10.500 -12.042 -36.444 1.00 85.38 190 THR A C 1
ATOM 1547 O O . THR A 1 190 ? 10.514 -12.781 -37.430 1.00 85.38 190 THR A O 1
ATOM 1550 N N . VAL A 1 191 ? 9.688 -12.250 -35.404 1.00 83.38 191 VAL A N 1
ATOM 1551 C CA . VAL A 1 191 ? 8.698 -13.334 -35.340 1.00 83.38 191 VAL A CA 1
ATOM 1552 C C . VAL A 1 191 ? 7.670 -13.179 -36.454 1.00 83.38 191 VAL A C 1
ATOM 1554 O O . VAL A 1 191 ? 7.434 -14.126 -37.202 1.00 83.38 191 VAL A O 1
ATOM 1557 N N . GLU A 1 192 ? 7.116 -11.980 -36.632 1.00 83.50 192 GLU A N 1
ATOM 1558 C CA . GLU A 1 192 ? 6.134 -11.707 -37.681 1.00 83.50 192 GLU A CA 1
ATOM 1559 C C . GLU A 1 192 ? 6.713 -11.970 -39.082 1.00 83.50 192 GLU A C 1
ATOM 1561 O O . GLU A 1 192 ? 6.069 -12.584 -39.939 1.00 83.50 192 GLU A O 1
ATOM 1566 N N . ARG A 1 193 ? 7.963 -11.558 -39.323 1.00 85.12 193 ARG A N 1
ATOM 1567 C CA . ARG A 1 193 ? 8.671 -11.818 -40.581 1.00 85.12 193 ARG A CA 1
ATOM 1568 C C . ARG A 1 193 ? 8.950 -13.307 -40.786 1.00 85.12 193 ARG A C 1
ATOM 1570 O O . ARG A 1 193 ? 8.773 -13.802 -41.898 1.00 85.12 193 ARG A O 1
ATOM 1577 N N . ALA A 1 194 ? 9.378 -14.019 -39.748 1.00 85.38 194 ALA A N 1
ATOM 1578 C CA . ALA A 1 194 ? 9.659 -15.450 -39.812 1.00 85.38 194 ALA A CA 1
ATOM 1579 C C . ALA A 1 194 ? 8.390 -16.275 -40.083 1.00 85.38 194 ALA A C 1
ATOM 1581 O O . ALA A 1 194 ? 8.444 -17.203 -40.888 1.00 85.38 194 ALA A O 1
ATOM 1582 N N . LEU A 1 195 ? 7.248 -15.887 -39.503 1.00 84.81 195 LEU A N 1
ATOM 1583 C CA . LEU A 1 195 ? 5.933 -16.454 -39.822 1.00 84.81 195 LEU A CA 1
ATOM 1584 C C . LEU A 1 195 ? 5.558 -16.209 -41.290 1.00 84.81 195 LEU A C 1
ATOM 1586 O O . LEU A 1 195 ? 5.210 -17.144 -42.008 1.00 84.81 195 LEU A O 1
ATOM 1590 N N . LYS A 1 196 ? 5.693 -14.966 -41.775 1.00 87.38 196 LYS A N 1
ATOM 1591 C CA . LYS A 1 196 ? 5.399 -14.605 -43.178 1.00 87.38 196 LYS A CA 1
ATOM 1592 C C . LYS A 1 196 ? 6.253 -15.375 -44.189 1.00 87.38 196 LYS A C 1
ATOM 1594 O O . LYS A 1 196 ? 5.774 -15.686 -45.275 1.00 87.38 196 LYS A O 1
ATOM 1599 N N . LEU A 1 197 ? 7.510 -15.659 -43.850 1.00 87.00 197 LEU A N 1
ATOM 1600 C CA . LEU A 1 197 ? 8.441 -16.415 -44.696 1.00 87.00 197 LEU A CA 1
ATOM 1601 C C . LEU A 1 197 ? 8.334 -17.939 -44.509 1.00 87.00 197 LEU A C 1
ATOM 1603 O O . LEU A 1 197 ? 9.005 -18.677 -45.226 1.00 87.00 197 LEU A O 1
ATOM 1607 N N . GLY A 1 198 ? 7.500 -18.414 -43.576 1.00 85.25 198 GLY A N 1
ATOM 1608 C CA . GLY A 1 198 ? 7.316 -19.837 -43.286 1.00 85.25 198 GLY A CA 1
ATOM 1609 C C . GLY A 1 198 ? 8.496 -20.492 -42.561 1.00 85.25 198 GLY A C 1
ATOM 1610 O O . GLY A 1 198 ? 8.625 -21.713 -42.587 1.00 85.25 198 GLY A O 1
ATOM 1611 N N . TYR A 1 199 ? 9.373 -19.704 -41.934 1.00 82.38 199 TYR A N 1
ATOM 1612 C CA . TYR A 1 199 ? 10.461 -20.224 -41.099 1.00 82.38 199 TYR A CA 1
ATOM 1613 C C . TYR A 1 199 ? 9.969 -20.711 -39.738 1.00 82.38 199 TYR A C 1
ATOM 1615 O O . TYR A 1 199 ? 10.613 -21.561 -39.133 1.00 82.38 199 TYR A O 1
ATOM 1623 N N . LEU A 1 200 ? 8.841 -20.169 -39.279 1.00 82.62 200 LEU A N 1
ATOM 1624 C CA . LEU A 1 200 ? 8.128 -20.560 -38.071 1.00 82.62 200 LEU A CA 1
ATOM 1625 C C . LEU A 1 200 ? 6.655 -20.788 -38.420 1.00 82.62 200 LEU A C 1
ATOM 1627 O O . LEU A 1 200 ? 6.146 -20.206 -39.381 1.00 82.62 200 LEU A O 1
ATOM 1631 N N . THR A 1 201 ? 5.968 -21.606 -37.629 1.00 82.56 201 THR A N 1
ATOM 1632 C CA . THR A 1 201 ? 4.508 -21.762 -37.695 1.00 82.56 201 THR A CA 1
ATOM 1633 C C . THR A 1 201 ? 3.866 -21.176 -36.442 1.00 82.56 201 THR A C 1
ATOM 1635 O O . THR A 1 201 ? 4.543 -21.000 -35.428 1.00 82.56 201 THR A O 1
ATOM 1638 N N . GLN A 1 202 ? 2.574 -20.851 -36.515 1.00 82.12 202 GLN A N 1
ATOM 1639 C CA . GLN A 1 202 ? 1.841 -20.307 -35.370 1.00 82.12 202 GLN A CA 1
ATOM 1640 C C . GLN A 1 202 ? 1.782 -21.319 -34.214 1.00 82.12 202 GLN A C 1
ATOM 1642 O O . GLN A 1 202 ? 2.034 -20.941 -33.076 1.00 82.12 202 GLN A O 1
ATOM 1647 N N . ASP A 1 203 ? 1.588 -22.604 -34.526 1.00 82.81 203 ASP A N 1
ATOM 1648 C CA . ASP A 1 203 ? 1.526 -23.686 -33.535 1.00 82.81 203 ASP A CA 1
ATOM 1649 C C . ASP A 1 203 ? 2.811 -23.772 -32.689 1.00 82.81 203 ASP A C 1
ATOM 1651 O O . ASP A 1 203 ? 2.748 -23.919 -31.475 1.00 82.81 203 ASP A O 1
ATOM 1655 N N . MET A 1 204 ? 3.988 -23.574 -33.299 1.00 78.00 204 MET A N 1
ATOM 1656 C CA . MET A 1 204 ? 5.266 -23.578 -32.567 1.00 78.00 204 MET A CA 1
ATOM 1657 C C . MET A 1 204 ? 5.355 -22.447 -31.529 1.00 78.00 204 MET A C 1
ATOM 1659 O O . MET A 1 204 ? 5.996 -22.610 -30.489 1.00 78.00 204 MET A O 1
ATOM 1663 N N . ILE A 1 205 ? 4.749 -21.288 -31.817 1.00 73.88 205 ILE A N 1
ATOM 1664 C CA . ILE A 1 205 ? 4.700 -20.142 -30.895 1.00 73.88 205 ILE A CA 1
ATOM 1665 C C . ILE A 1 205 ? 3.717 -20.433 -29.764 1.00 73.88 205 ILE A C 1
ATOM 1667 O O . ILE A 1 205 ? 4.043 -20.203 -28.598 1.00 73.88 205 ILE A O 1
ATOM 1671 N N . ASP A 1 206 ? 2.543 -20.950 -30.116 1.00 76.25 206 ASP A N 1
ATOM 1672 C CA . ASP A 1 206 ? 1.453 -21.226 -29.183 1.00 76.25 206 ASP A CA 1
ATOM 1673 C C . ASP A 1 206 ? 1.820 -22.354 -28.195 1.00 76.25 206 ASP A C 1
ATOM 1675 O O . ASP A 1 206 ? 1.435 -22.300 -27.026 1.00 76.25 206 ASP A O 1
ATOM 1679 N N . ASP A 1 207 ? 2.653 -23.311 -28.620 1.00 78.44 207 ASP A N 1
ATOM 1680 C CA . ASP A 1 207 ? 3.187 -24.399 -27.788 1.00 78.44 207 ASP A CA 1
ATOM 1681 C C . ASP A 1 207 ? 4.397 -23.985 -26.919 1.00 78.44 207 ASP A C 1
ATOM 1683 O O . ASP A 1 207 ? 4.987 -24.821 -26.226 1.00 78.44 207 ASP A O 1
ATOM 1687 N N . TYR A 1 208 ? 4.780 -22.700 -26.921 1.00 63.66 208 TYR A N 1
ATOM 1688 C CA . TYR A 1 208 ? 5.931 -22.161 -26.181 1.00 63.66 208 TYR A CA 1
ATOM 1689 C C . TYR A 1 208 ? 7.233 -22.946 -26.425 1.00 63.66 208 TYR A C 1
ATOM 1691 O O . TYR A 1 208 ? 8.004 -23.190 -25.490 1.00 63.66 208 TYR A O 1
ATOM 1699 N N . GLU A 1 209 ? 7.505 -23.357 -27.671 1.00 67.31 209 GLU A N 1
ATOM 1700 C CA . GLU A 1 209 ? 8.661 -24.204 -27.967 1.00 67.31 209 GLU A CA 1
ATOM 1701 C C . GLU A 1 209 ? 9.981 -23.554 -27.490 1.00 67.31 209 GLU A C 1
ATOM 1703 O O . GLU A 1 209 ? 10.380 -22.497 -27.995 1.00 67.31 209 GLU A O 1
ATOM 1708 N N . PRO A 1 210 ? 10.745 -24.193 -26.578 1.00 57.28 210 PRO A N 1
ATOM 1709 C CA . PRO A 1 210 ? 11.971 -23.609 -26.022 1.00 57.28 210 PRO A CA 1
ATOM 1710 C C . PRO A 1 210 ? 13.032 -23.263 -27.078 1.00 57.28 210 PRO A C 1
ATOM 1712 O O . PRO A 1 210 ? 13.861 -22.378 -26.873 1.00 57.28 210 PRO A O 1
ATOM 1715 N N . ALA A 1 211 ? 13.006 -23.937 -28.233 1.00 60.47 211 ALA A N 1
ATOM 1716 C CA . ALA A 1 211 ? 13.888 -23.652 -29.361 1.00 60.47 211 ALA A CA 1
ATOM 1717 C C . ALA A 1 211 ? 13.653 -22.253 -29.966 1.00 60.47 211 ALA A C 1
ATOM 1719 O O . ALA A 1 211 ? 14.601 -21.635 -30.463 1.00 60.47 211 ALA A O 1
ATOM 1720 N N . LEU A 1 212 ? 12.431 -21.714 -29.881 1.00 59.50 212 LEU A N 1
ATOM 1721 C CA . LEU A 1 212 ? 12.096 -20.372 -30.359 1.00 59.50 212 LEU A CA 1
ATOM 1722 C C . LEU A 1 212 ? 12.771 -19.281 -29.532 1.00 59.50 212 LEU A C 1
ATOM 1724 O O . LEU A 1 212 ? 13.274 -18.315 -30.106 1.00 59.50 212 LEU A O 1
ATOM 1728 N N . MET A 1 213 ? 12.892 -19.475 -28.214 1.00 58.38 213 MET A N 1
ATOM 1729 C CA . MET A 1 213 ? 13.569 -18.525 -27.322 1.00 58.38 213 MET A CA 1
ATOM 1730 C C . MET A 1 213 ? 15.041 -18.304 -27.699 1.00 58.38 213 MET A C 1
ATOM 1732 O O . MET A 1 213 ? 15.570 -17.213 -27.505 1.00 58.38 213 MET A O 1
ATOM 1736 N N . PHE A 1 214 ? 15.703 -19.313 -28.277 1.00 59.00 214 PHE A N 1
ATOM 1737 C CA . PHE A 1 214 ? 17.085 -19.201 -28.760 1.00 59.00 214 PHE A CA 1
ATOM 1738 C C . PHE A 1 214 ? 17.190 -18.758 -30.223 1.00 59.00 214 PHE A C 1
ATOM 1740 O O . PHE A 1 214 ? 18.209 -18.191 -30.625 1.00 59.00 214 PHE A O 1
ATOM 1747 N N . THR A 1 215 ? 16.164 -19.034 -31.028 1.00 59.94 215 THR A N 1
ATOM 1748 C CA . THR A 1 215 ? 16.189 -18.805 -32.478 1.00 59.94 215 THR A CA 1
ATOM 1749 C C . THR A 1 215 ? 15.746 -17.387 -32.836 1.00 59.94 215 THR A C 1
ATOM 1751 O O . THR A 1 215 ? 16.376 -16.763 -33.686 1.00 59.94 215 THR A O 1
ATOM 1754 N N . ILE A 1 216 ? 14.746 -16.828 -32.146 1.00 66.62 216 ILE A N 1
ATOM 1755 C CA . ILE A 1 216 ? 14.233 -15.468 -32.394 1.00 66.62 216 ILE A CA 1
ATOM 1756 C C . ILE A 1 216 ? 15.324 -14.396 -32.210 1.00 66.62 216 ILE A C 1
ATOM 1758 O O . ILE A 1 216 ? 15.519 -13.604 -33.134 1.00 66.62 216 ILE A O 1
ATOM 1762 N N . PRO A 1 217 ? 16.131 -14.401 -31.126 1.00 59.84 217 PRO A N 1
ATOM 1763 C CA . PRO A 1 217 ? 17.230 -13.446 -30.993 1.00 59.84 217 PRO A CA 1
ATOM 1764 C C . PRO A 1 217 ? 18.287 -13.567 -32.095 1.00 59.84 217 PRO A C 1
ATOM 1766 O O . PRO A 1 217 ? 18.922 -12.580 -32.447 1.00 59.84 217 PRO A O 1
ATOM 1769 N N . ARG A 1 218 ? 18.490 -14.768 -32.658 1.00 61.25 218 ARG A N 1
ATOM 1770 C CA . ARG A 1 218 ? 19.456 -14.998 -33.746 1.00 61.25 218 ARG A CA 1
ATOM 1771 C C . ARG A 1 218 ? 18.934 -14.512 -35.091 1.00 61.25 218 ARG A C 1
ATOM 1773 O O . ARG A 1 218 ? 19.706 -13.959 -35.863 1.00 61.25 218 ARG A O 1
ATOM 1780 N N . LEU A 1 219 ? 17.643 -14.706 -35.356 1.00 59.09 219 LEU A N 1
ATOM 1781 C CA . LEU A 1 219 ? 16.977 -14.198 -36.556 1.00 59.09 219 LEU A CA 1
ATOM 1782 C C . LEU A 1 219 ? 16.930 -12.663 -36.581 1.00 59.09 219 LEU A C 1
ATOM 1784 O O . LEU A 1 219 ? 16.952 -12.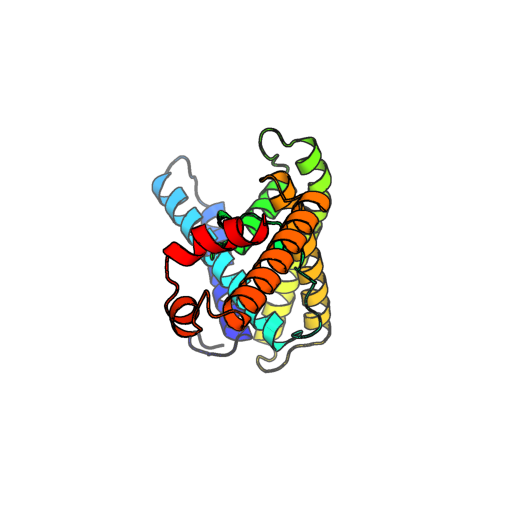082 -37.658 1.00 59.09 219 LEU A O 1
ATOM 1788 N N . ALA A 1 220 ? 16.923 -12.023 -35.409 1.00 59.94 220 ALA A N 1
ATOM 1789 C CA . ALA A 1 220 ? 16.913 -10.570 -35.256 1.00 59.94 220 ALA A CA 1
ATOM 1790 C C . ALA A 1 220 ? 18.262 -9.885 -35.570 1.00 59.94 220 ALA A C 1
ATOM 1792 O O . ALA A 1 220 ? 18.302 -8.673 -35.757 1.00 59.94 220 ALA A O 1
ATOM 1793 N N . ILE A 1 221 ? 19.371 -10.637 -35.603 1.00 60.00 221 ILE A N 1
ATOM 1794 C CA . ILE A 1 221 ? 20.733 -10.111 -35.841 1.00 60.00 221 ILE A CA 1
ATOM 1795 C C . ILE A 1 221 ? 21.082 -10.054 -37.347 1.00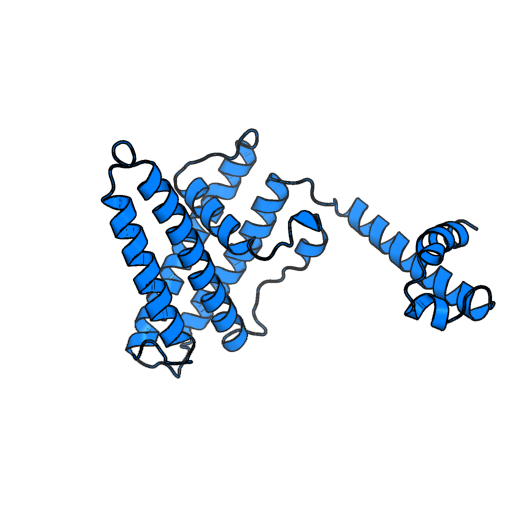 60.00 221 ILE A C 1
ATOM 1797 O O . ILE A 1 221 ? 22.098 -9.461 -37.711 1.00 60.00 221 ILE A O 1
ATOM 1801 N N . VAL A 1 222 ? 20.267 -10.662 -38.221 1.00 49.03 222 VAL A N 1
ATOM 1802 C CA . VAL A 1 222 ? 20.553 -10.836 -39.662 1.00 49.03 222 VAL A CA 1
ATOM 1803 C C . VAL A 1 222 ? 19.877 -9.784 -40.537 1.00 49.03 222 VAL A C 1
ATOM 1805 O O . VAL A 1 222 ? 18.642 -9.613 -4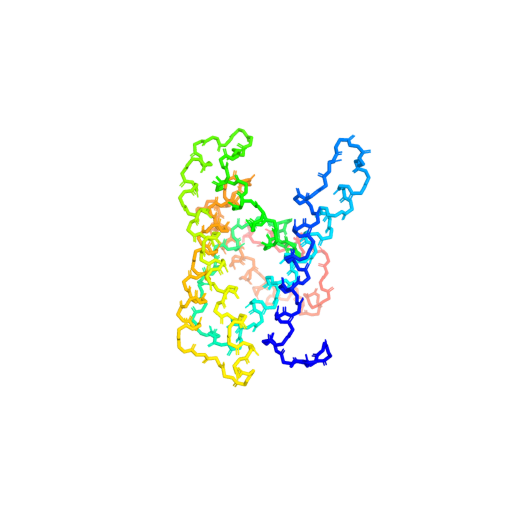0.428 1.00 49.03 222 VAL A O 1
#

Radius of gyration: 23.16 Å; chains: 1; bounding box: 48×37×74 Å

Foldseek 3Di:
DDCPDPQLLSQLLVLVVQLVVLVVVLVVDPCVVPVPVNVVSVVVNLVSLLSNVVSLVVCCCVQPVPLFDDQPLCVQFDPVCVDSRNLSVLLVLLVCLCVPHDDPPQRVLSVVCNVLSVQLNVLVVVLSVVSNVCSVPDSVDDDPVNNVSSSSNSNSSSVSSNSVSVSVDPTQDPVNVVVVVVLVVLLVVLVVVCCVVVVDDPVCVVVVPVVSVVVSSVSSVD

Sequence (222 aa):
LQRTDPQLLAQFYYADEELNQVAAELDCLDGRKDPQRCTLLVNQFRSCQDNVLNIVNQIMDECIPHERANRDFCVKFPEEIRHDNLAGQLWFGAECLSAGSIIMNREIESMAMRPLAKDLTRSLEEVRNIIRDQALRDLNLYTEKMKESLKHFDVLFAEFELSYVSAMVPVKSPKEYYVQQEVIVLFCETVERALKLGYLTQDMIDDYEPALMFTIPRLAIV